Protein AF-A0A7T6ZAI4-F1 (afdb_monomer)

Mean predicted aligned error: 11.82 Å

Structure (mmCIF, N/CA/C/O backbone):
data_AF-A0A7T6ZAI4-F1
#
_entry.id   AF-A0A7T6ZAI4-F1
#
loop_
_atom_site.group_PDB
_atom_site.id
_atom_site.type_symbol
_atom_site.label_atom_id
_atom_site.label_alt_id
_atom_site.label_comp_id
_atom_site.label_asym_id
_atom_site.label_entity_id
_atom_site.label_seq_id
_atom_site.pdbx_PDB_ins_code
_atom_site.Cartn_x
_atom_site.Cartn_y
_atom_site.Cartn_z
_atom_site.occupancy
_atom_site.B_iso_or_equiv
_atom_site.auth_seq_id
_atom_site.auth_comp_id
_atom_site.auth_asym_id
_atom_site.auth_atom_id
_atom_site.pdbx_PDB_model_num
ATOM 1 N N . MET A 1 1 ? -41.216 -7.984 33.340 1.00 48.38 1 MET A N 1
ATOM 2 C CA . MET A 1 1 ? -40.244 -6.878 33.483 1.00 48.38 1 MET A CA 1
ATOM 3 C C . MET A 1 1 ? -39.245 -7.294 34.545 1.00 48.38 1 MET A C 1
ATOM 5 O O . MET A 1 1 ? -39.692 -7.717 35.603 1.00 48.38 1 MET A O 1
ATOM 9 N N . LYS A 1 2 ? -37.937 -7.280 34.261 1.00 54.59 2 LYS A N 1
ATOM 10 C CA . LYS A 1 2 ? -36.932 -7.525 35.306 1.00 54.59 2 LYS A CA 1
ATOM 11 C C . LYS A 1 2 ? -36.935 -6.310 36.237 1.00 54.59 2 LYS A C 1
ATOM 13 O O . LYS A 1 2 ? -36.719 -5.197 35.772 1.00 54.59 2 LYS A O 1
ATOM 18 N N . GLU A 1 3 ? -37.245 -6.516 37.512 1.00 64.81 3 GLU A N 1
ATOM 19 C CA . GLU A 1 3 ? -37.076 -5.481 38.530 1.00 64.81 3 GLU A CA 1
ATOM 20 C C . GLU A 1 3 ? -35.621 -5.481 38.994 1.00 64.81 3 GLU A C 1
ATOM 22 O O . GLU A 1 3 ? -35.125 -6.490 39.496 1.00 64.81 3 GLU A O 1
ATOM 27 N N . TYR A 1 4 ? -34.939 -4.352 38.834 1.00 76.25 4 TYR A N 1
ATOM 28 C CA . TYR A 1 4 ? -33.606 -4.149 39.390 1.00 76.25 4 TYR A CA 1
ATOM 29 C C . TYR A 1 4 ? -33.742 -3.664 40.835 1.00 76.25 4 TYR A C 1
ATOM 31 O O . TYR A 1 4 ? -34.533 -2.764 41.125 1.00 76.25 4 TYR A O 1
ATOM 39 N N . ALA A 1 5 ? -33.001 -4.289 41.752 1.00 76.31 5 ALA A N 1
ATOM 40 C CA . ALA A 1 5 ? -33.097 -3.992 43.180 1.00 76.31 5 ALA A CA 1
ATOM 41 C C . ALA A 1 5 ? -32.518 -2.612 43.540 1.00 76.31 5 ALA A C 1
ATOM 43 O O . ALA A 1 5 ? -33.029 -1.964 44.450 1.00 76.31 5 ALA A O 1
ATOM 44 N N . SER A 1 6 ? -31.485 -2.166 42.819 1.00 88.31 6 SER A N 1
ATOM 45 C CA . SER A 1 6 ? -30.803 -0.882 43.014 1.00 88.31 6 SER A CA 1
ATOM 46 C C . SER A 1 6 ? -30.053 -0.449 41.753 1.00 88.31 6 SER A C 1
ATOM 48 O O . SER A 1 6 ? -29.826 -1.262 40.848 1.00 88.31 6 SER A O 1
ATOM 50 N N . ILE A 1 7 ? -29.624 0.818 41.719 1.00 89.00 7 ILE A N 1
ATOM 51 C CA . ILE A 1 7 ? -28.761 1.354 40.649 1.00 89.00 7 ILE A CA 1
ATOM 52 C C . ILE A 1 7 ? -27.464 0.542 40.538 1.00 89.00 7 ILE A C 1
ATOM 54 O O . ILE A 1 7 ? -27.061 0.181 39.438 1.00 89.00 7 ILE A O 1
ATOM 58 N N . GLU A 1 8 ? -26.850 0.157 41.658 1.00 91.25 8 GLU A N 1
ATOM 59 C CA . GLU A 1 8 ? -25.623 -0.651 41.619 1.00 91.25 8 GLU A CA 1
ATOM 60 C C . GLU A 1 8 ? -25.863 -2.051 41.035 1.00 91.25 8 GLU A C 1
ATOM 62 O O . GLU A 1 8 ? -25.053 -2.533 40.251 1.00 91.25 8 GLU A O 1
ATOM 67 N N . THR A 1 9 ? -27.023 -2.666 41.300 1.00 91.00 9 THR A N 1
ATOM 68 C CA . THR A 1 9 ? -27.375 -3.957 40.676 1.00 91.00 9 THR A CA 1
ATOM 69 C C . THR A 1 9 ? -27.506 -3.817 39.157 1.00 91.00 9 THR A C 1
ATOM 71 O O . THR A 1 9 ? -27.082 -4.694 38.406 1.00 91.00 9 THR A O 1
ATOM 74 N N . TYR A 1 10 ? -28.082 -2.707 38.689 1.00 92.94 10 TYR A N 1
ATOM 75 C CA . TYR A 1 10 ? -28.169 -2.396 37.263 1.00 92.94 10 TYR A CA 1
ATOM 76 C C . TYR A 1 10 ? -26.774 -2.218 36.640 1.00 92.94 10 TYR A C 1
ATOM 78 O O . TYR A 1 10 ? -26.490 -2.790 35.585 1.00 92.94 10 TYR A O 1
ATOM 86 N N . LEU A 1 11 ? -25.892 -1.465 37.304 1.00 93.56 11 LEU A N 1
ATOM 87 C CA . LEU A 1 11 ? -24.533 -1.197 36.829 1.00 93.56 11 LEU A CA 1
ATOM 88 C C . LEU A 1 11 ? -23.659 -2.454 36.811 1.00 93.56 11 LEU A C 1
ATOM 90 O O . LEU A 1 11 ? -22.872 -2.621 35.882 1.00 93.56 11 LEU A O 1
ATOM 94 N N . ASP A 1 12 ? -23.815 -3.363 37.772 1.00 93.19 12 ASP A N 1
ATOM 95 C CA . ASP A 1 12 ? -23.096 -4.640 37.783 1.00 93.19 12 ASP A CA 1
ATOM 96 C C . ASP A 1 12 ? -23.506 -5.538 36.609 1.00 93.19 12 ASP A C 1
ATOM 98 O O . ASP A 1 12 ? -22.647 -6.131 35.949 1.00 93.19 12 ASP A O 1
ATOM 102 N N . ILE A 1 13 ? -24.805 -5.588 36.287 1.00 92.31 13 ILE A N 1
ATOM 103 C CA . ILE A 1 13 ? -25.305 -6.309 35.107 1.00 92.31 13 ILE A CA 1
ATOM 104 C C . ILE A 1 13 ? -24.743 -5.671 33.832 1.00 92.31 13 ILE A C 1
ATOM 106 O O . ILE A 1 13 ? -24.188 -6.368 32.983 1.00 92.31 13 ILE A O 1
ATOM 110 N N . LEU A 1 14 ? -24.812 -4.344 33.712 1.00 93.06 14 LEU A N 1
ATOM 111 C CA . LEU A 1 14 ? -24.239 -3.619 32.578 1.00 93.06 14 LEU A CA 1
ATOM 112 C C . LEU A 1 14 ? -22.736 -3.907 32.430 1.00 93.06 14 LEU A C 1
ATOM 114 O O . LEU A 1 14 ? -22.272 -4.254 31.347 1.00 93.06 14 LEU A O 1
ATOM 118 N N . LYS A 1 15 ? -21.972 -3.843 33.525 1.00 93.44 15 LYS A N 1
ATOM 119 C CA . LYS A 1 15 ? -20.529 -4.116 33.551 1.00 93.44 15 LYS A CA 1
ATOM 120 C C . LYS A 1 15 ? -20.202 -5.537 33.101 1.00 93.44 15 LYS A C 1
ATOM 122 O O . LYS A 1 15 ? -19.215 -5.734 32.391 1.00 93.44 15 LYS A O 1
ATOM 127 N N . TYR A 1 16 ? -21.020 -6.513 33.493 1.00 93.31 16 TYR A N 1
ATOM 128 C CA . TYR A 1 16 ? -20.898 -7.897 33.038 1.00 93.31 16 TYR A CA 1
ATOM 129 C C . TYR A 1 16 ? -21.084 -8.010 31.516 1.00 93.31 16 TYR A C 1
ATOM 131 O O . TYR A 1 16 ? -20.285 -8.655 30.831 1.00 93.31 16 TYR A O 1
ATOM 139 N N . HIS A 1 17 ? -22.083 -7.324 30.958 1.00 92.50 17 HIS A N 1
ATOM 140 C CA . HIS A 1 17 ? -22.317 -7.320 29.513 1.00 92.50 17 HIS A CA 1
ATOM 141 C C . HIS A 1 17 ? -21.265 -6.520 28.727 1.00 92.50 17 HIS A C 1
ATOM 143 O O . HIS A 1 17 ? -20.931 -6.898 27.608 1.00 92.50 17 HIS A O 1
ATOM 149 N N . LEU A 1 18 ? -20.644 -5.504 29.333 1.00 93.19 18 LEU A N 1
ATOM 150 C CA . LEU A 1 18 ? -19.537 -4.734 28.752 1.00 93.19 18 LEU A CA 1
ATOM 151 C C . LEU A 1 18 ? -18.167 -5.431 28.842 1.00 93.19 18 LEU A C 1
ATOM 153 O O . LEU A 1 18 ? -17.152 -4.820 28.502 1.00 93.19 18 LEU A O 1
ATOM 157 N N . HIS A 1 19 ? -18.091 -6.703 29.260 1.00 91.06 19 HIS A N 1
ATOM 158 C CA . HIS A 1 19 ? -16.825 -7.443 29.341 1.00 91.06 19 HIS A CA 1
ATOM 159 C C . HIS A 1 19 ? -15.928 -7.397 28.081 1.00 91.06 19 HIS A C 1
ATOM 161 O O . HIS A 1 19 ? -14.713 -7.446 28.281 1.00 91.06 19 HIS A O 1
ATOM 167 N N . PRO A 1 20 ? -16.438 -7.266 26.832 1.00 90.31 20 PRO A N 1
ATOM 168 C CA . PRO A 1 20 ? -15.584 -7.189 25.647 1.00 90.31 20 PRO A CA 1
ATOM 169 C C . PRO A 1 20 ? -14.799 -5.874 25.506 1.00 90.31 20 PRO A C 1
ATOM 171 O O . PRO A 1 20 ? -13.873 -5.818 24.693 1.00 90.31 20 PRO A O 1
ATOM 174 N N . LEU A 1 21 ? -15.164 -4.821 26.247 1.00 88.62 21 LEU A N 1
ATOM 175 C CA . LEU A 1 21 ? -14.465 -3.534 26.220 1.00 88.62 21 LEU A CA 1
ATOM 176 C C . LEU A 1 21 ? -13.174 -3.558 27.057 1.00 88.62 21 LEU A C 1
ATOM 178 O O . LEU A 1 21 ? -13.115 -4.254 28.080 1.00 88.62 21 LEU A O 1
ATOM 182 N N . PRO A 1 22 ? -12.163 -2.745 26.690 1.00 88.50 22 PRO A N 1
ATOM 183 C CA . PRO A 1 22 ? -11.016 -2.466 27.550 1.00 88.50 22 PRO A CA 1
ATOM 184 C C . PRO A 1 22 ? -11.445 -1.954 28.932 1.00 88.50 22 PRO A C 1
ATOM 186 O O . PRO A 1 22 ? -12.433 -1.234 29.054 1.00 88.50 22 PRO A O 1
ATOM 189 N N . GLU A 1 23 ? -10.684 -2.282 29.979 1.00 88.00 23 GLU A N 1
ATOM 190 C CA . GLU A 1 23 ? -11.037 -1.925 31.364 1.00 88.00 23 GLU A CA 1
ATOM 191 C C . GLU A 1 23 ? -11.189 -0.415 31.599 1.00 88.00 23 GLU A C 1
ATOM 193 O O . GLU A 1 23 ? -12.038 -0.008 32.390 1.00 88.00 23 GLU A O 1
ATOM 198 N N . GLU A 1 24 ? -10.407 0.424 30.915 1.00 87.50 24 GLU A N 1
ATOM 199 C CA . GLU A 1 24 ? -10.520 1.882 31.052 1.00 87.50 24 GLU A CA 1
ATOM 200 C C . GLU A 1 24 ? -11.802 2.426 30.414 1.00 87.50 24 GLU A C 1
ATOM 202 O O . GLU A 1 24 ? -12.554 3.136 31.079 1.00 87.50 24 GLU A O 1
ATOM 207 N N . GLU A 1 25 ? -12.110 2.016 29.178 1.00 86.75 25 GLU A N 1
ATOM 208 C CA . GLU A 1 25 ? -13.362 2.387 28.499 1.00 86.75 25 GLU A CA 1
ATOM 209 C C . GLU A 1 25 ? -14.581 1.875 29.272 1.00 86.75 25 GLU A C 1
ATOM 211 O O . GLU A 1 25 ? -15.554 2.598 29.470 1.00 86.75 25 GLU A O 1
ATOM 216 N N . LYS A 1 26 ? -14.510 0.643 29.784 1.00 91.38 26 LYS A N 1
ATOM 217 C CA . LYS A 1 26 ? -15.555 0.050 30.621 1.00 91.38 26 LYS A CA 1
ATOM 218 C C . LYS A 1 26 ? -15.799 0.875 31.883 1.00 91.38 26 LYS A C 1
ATOM 220 O O . LYS A 1 26 ? -16.948 1.149 32.212 1.00 91.38 26 LYS A O 1
ATOM 225 N N . LYS A 1 27 ? -14.741 1.291 32.588 1.00 92.19 27 LYS A N 1
ATOM 226 C CA . LYS A 1 27 ? -14.865 2.156 33.773 1.00 92.19 27 LYS A CA 1
ATOM 227 C C . LYS A 1 27 ? -15.478 3.508 33.425 1.00 92.19 27 LYS A C 1
ATOM 229 O O . LYS A 1 27 ? -16.348 3.960 34.161 1.00 92.19 27 LYS A O 1
ATOM 234 N N . GLN A 1 28 ? -15.050 4.122 32.324 1.00 92.62 28 GLN A N 1
ATOM 235 C CA . GLN A 1 28 ? -15.597 5.398 31.873 1.00 92.62 28 GLN A CA 1
ATOM 236 C C . GLN A 1 28 ? -17.104 5.291 31.599 1.00 92.62 28 GLN A C 1
ATOM 238 O O . GLN A 1 28 ? -17.873 6.050 32.178 1.00 92.62 28 GLN A O 1
ATOM 243 N N . GLN A 1 29 ? -17.525 4.299 30.809 1.00 93.25 29 GLN A N 1
ATOM 244 C CA . GLN A 1 29 ? -18.935 4.070 30.468 1.00 93.25 29 GLN A CA 1
ATOM 245 C C . GLN A 1 29 ? -19.798 3.804 31.710 1.00 93.25 29 GLN A C 1
ATOM 247 O O . GLN A 1 29 ? -20.883 4.362 31.856 1.00 93.25 29 GLN A O 1
ATOM 252 N N . ILE A 1 30 ? -19.306 2.982 32.645 1.00 95.31 30 ILE A N 1
ATOM 253 C CA . ILE A 1 30 ? -20.019 2.708 33.901 1.00 95.31 30 ILE A CA 1
ATOM 254 C C . ILE A 1 30 ? -20.158 3.969 34.757 1.00 95.31 30 ILE A C 1
ATOM 256 O O . ILE A 1 30 ? -21.215 4.172 35.348 1.00 95.31 30 ILE A O 1
ATOM 260 N N . ASN A 1 31 ? -19.127 4.812 34.824 1.00 94.06 31 ASN A N 1
ATOM 261 C CA . ASN A 1 31 ? -19.186 6.054 35.591 1.00 94.06 31 ASN A CA 1
ATOM 262 C C . ASN A 1 31 ? -20.146 7.069 34.958 1.00 94.06 31 ASN A C 1
ATOM 264 O O . ASN A 1 31 ? -20.997 7.591 35.667 1.00 94.06 31 ASN A O 1
ATOM 268 N N . GLU A 1 32 ? -20.093 7.275 33.639 1.00 92.75 32 GLU A N 1
ATOM 269 C CA . GLU A 1 32 ? -21.024 8.173 32.937 1.00 92.75 32 GLU A CA 1
ATOM 270 C C . GLU A 1 32 ? -22.487 7.751 33.143 1.00 92.75 32 GLU A C 1
ATOM 272 O O . GLU A 1 32 ? -23.354 8.578 33.424 1.00 92.75 32 GLU A O 1
ATOM 277 N N . ILE A 1 33 ? -22.773 6.448 33.063 1.00 93.94 33 ILE A N 1
ATOM 278 C CA . ILE A 1 33 ? -24.133 5.928 33.254 1.00 93.94 33 ILE A CA 1
ATOM 279 C C . ILE A 1 33 ? -24.555 5.995 34.721 1.00 93.94 33 ILE A C 1
ATOM 281 O O . ILE A 1 33 ? -25.718 6.286 35.003 1.00 93.94 33 ILE A O 1
ATOM 285 N N . ARG A 1 34 ? -23.630 5.762 35.660 1.00 94.06 34 ARG A N 1
ATOM 286 C CA . ARG A 1 34 ? -23.882 5.956 37.092 1.00 94.06 34 ARG A CA 1
ATOM 287 C C . ARG A 1 34 ? -24.301 7.397 37.366 1.00 94.06 34 ARG A C 1
ATOM 289 O O . ARG A 1 34 ? -25.348 7.607 37.975 1.00 94.06 34 ARG A O 1
ATOM 296 N N . ASP A 1 35 ? -23.510 8.357 36.900 1.00 93.06 35 ASP A N 1
ATOM 297 C CA . ASP A 1 35 ? -23.751 9.782 37.123 1.00 93.06 35 ASP A CA 1
ATOM 298 C C . ASP A 1 35 ? -25.103 10.197 36.531 1.00 93.06 35 ASP A C 1
ATOM 300 O O . ASP A 1 35 ? -25.910 10.834 37.207 1.00 93.06 35 ASP A O 1
ATOM 304 N N . HIS A 1 36 ? -25.417 9.726 35.321 1.00 92.62 36 HIS A N 1
ATOM 305 C CA . HIS A 1 36 ? -26.697 9.993 34.670 1.00 92.62 36 HIS A CA 1
ATOM 306 C C . HIS A 1 36 ? -27.894 9.390 35.432 1.00 92.62 36 HIS A C 1
ATOM 308 O O . HIS A 1 36 ? -28.931 10.038 35.572 1.00 92.62 36 HIS A O 1
ATOM 314 N N . LEU A 1 37 ? -27.776 8.169 35.966 1.00 90.75 37 LEU A N 1
ATOM 315 C CA . LEU A 1 37 ? -28.848 7.537 36.745 1.00 90.75 37 LEU A CA 1
ATOM 316 C C . LEU A 1 37 ? -29.126 8.272 38.064 1.00 90.75 37 LEU A C 1
ATOM 318 O O . LEU A 1 37 ? -30.294 8.430 38.433 1.00 90.75 37 LEU A O 1
ATOM 322 N N . TYR A 1 38 ? -28.083 8.737 38.758 1.00 91.00 38 TYR A N 1
ATOM 323 C CA . TYR A 1 38 ? -28.244 9.553 39.965 1.00 91.00 38 TYR A CA 1
ATOM 324 C C . TYR A 1 38 ? -28.811 10.937 39.640 1.00 91.00 38 TYR A C 1
ATOM 326 O O . TYR A 1 38 ? -29.727 11.385 40.323 1.00 91.00 38 TYR A O 1
ATOM 334 N N . GLU A 1 39 ? -28.374 11.567 38.549 1.00 88.88 39 GLU A N 1
ATOM 335 C CA . GLU A 1 39 ? -28.924 12.851 38.110 1.00 88.88 39 GLU A CA 1
ATOM 336 C C . GLU A 1 39 ? -30.427 12.761 37.802 1.00 88.88 39 GLU A C 1
ATOM 338 O O . GLU A 1 39 ? -31.197 13.639 38.195 1.00 88.88 39 GLU A O 1
ATOM 343 N N . ILE A 1 40 ? -30.872 11.690 37.133 1.00 86.38 40 ILE A N 1
ATOM 344 C CA . ILE A 1 40 ? -32.300 11.461 36.879 1.00 86.38 40 ILE A CA 1
ATOM 345 C C . ILE A 1 40 ? -33.040 11.283 38.204 1.00 86.38 40 ILE A C 1
ATOM 347 O O . ILE A 1 40 ? -34.048 11.950 38.422 1.00 86.38 40 ILE A O 1
ATOM 351 N N . LYS A 1 41 ? -32.537 10.420 39.097 1.00 86.50 41 LYS A N 1
ATOM 352 C CA . LYS A 1 41 ? -33.137 10.169 40.417 1.00 86.50 41 LYS A CA 1
ATOM 353 C C . LYS A 1 41 ? -33.338 11.468 41.206 1.00 86.50 41 LYS A C 1
ATOM 355 O O . LYS A 1 41 ? -34.436 11.686 41.715 1.00 86.50 41 LYS A O 1
ATOM 360 N N . ASP A 1 42 ? -32.317 12.320 41.252 1.00 86.06 42 ASP A N 1
ATOM 361 C CA . ASP A 1 42 ? -32.335 13.579 42.000 1.00 86.06 42 ASP A CA 1
ATOM 362 C C . ASP A 1 42 ? -33.275 14.616 41.365 1.00 86.06 42 ASP A C 1
ATOM 364 O O . ASP A 1 42 ? -33.947 15.366 42.072 1.00 86.06 42 ASP A O 1
ATOM 368 N N . LYS A 1 43 ? -33.380 14.647 40.029 1.00 81.62 43 LYS A N 1
ATOM 369 C CA . LYS A 1 43 ? -34.264 15.580 39.308 1.00 81.62 43 LYS A CA 1
ATOM 370 C C . LYS A 1 43 ? -35.742 15.211 39.374 1.00 81.62 43 LYS A C 1
ATOM 372 O O . LYS A 1 43 ? -36.581 16.110 39.366 1.00 81.62 43 LYS A O 1
ATOM 377 N N . SER A 1 44 ? -36.078 13.923 39.376 1.00 75.25 44 SER A N 1
ATOM 378 C CA . SER A 1 44 ? -37.475 13.469 39.384 1.00 75.25 44 SER A CA 1
ATOM 379 C C . SER A 1 44 ? -38.023 13.138 40.771 1.00 75.25 44 SER A C 1
ATOM 381 O O . SER A 1 44 ? -39.165 12.683 40.853 1.00 75.25 44 SER A O 1
ATOM 383 N N . ASP A 1 45 ? -37.230 13.340 41.833 1.00 75.31 45 ASP A N 1
ATOM 384 C CA . ASP A 1 45 ? -37.545 12.970 43.226 1.00 75.31 45 ASP A CA 1
ATOM 385 C C . ASP A 1 45 ? -38.161 11.556 43.312 1.00 75.31 45 ASP A C 1
ATOM 387 O O . ASP A 1 45 ? -39.117 11.257 44.034 1.00 75.31 45 ASP A O 1
ATOM 391 N N . SER A 1 46 ? -37.672 10.677 42.433 1.00 71.81 46 SER A N 1
ATOM 392 C CA . SER A 1 46 ? -38.273 9.383 42.152 1.00 71.81 46 SER A CA 1
ATOM 393 C C . SER A 1 46 ? -37.474 8.286 42.827 1.00 71.81 46 SER A C 1
ATOM 395 O O . SER A 1 46 ? -36.247 8.317 42.876 1.00 71.81 46 SER A O 1
ATOM 397 N N . SER A 1 47 ? -38.166 7.254 43.310 1.00 81.94 47 SER A N 1
ATOM 398 C CA . SER A 1 47 ? -37.482 6.080 43.844 1.00 81.94 47 SER A CA 1
ATOM 399 C C . SER A 1 47 ? -36.586 5.440 42.779 1.00 81.94 47 SER A C 1
ATOM 401 O O . SER A 1 47 ? -36.930 5.429 41.596 1.00 81.94 47 SER A O 1
ATOM 403 N N . GLU A 1 48 ? -35.467 4.841 43.201 1.00 82.81 48 GLU A N 1
ATOM 404 C CA . GLU A 1 48 ? -34.523 4.169 42.290 1.00 82.81 48 GLU A CA 1
ATOM 405 C C . GLU A 1 48 ? -35.220 3.176 41.362 1.00 82.81 48 GLU A C 1
ATOM 407 O O . GLU A 1 48 ? -34.939 3.124 40.170 1.00 82.81 48 GLU A O 1
ATOM 412 N N . LYS A 1 49 ? -36.204 2.438 41.885 1.00 81.25 49 LYS A N 1
ATOM 413 C CA . LYS A 1 49 ? -37.007 1.508 41.089 1.00 81.25 49 LYS A CA 1
ATOM 414 C C . LYS A 1 49 ? -37.748 2.193 39.939 1.00 81.25 49 LYS A C 1
ATOM 416 O O . LYS A 1 49 ? -37.791 1.633 38.850 1.00 81.25 49 LYS A O 1
ATOM 421 N N . LYS A 1 50 ? -38.320 3.384 40.155 1.00 81.62 50 LYS A N 1
ATOM 422 C CA . LYS A 1 50 ? -39.006 4.138 39.093 1.00 81.62 50 LYS A CA 1
ATOM 423 C C . LYS A 1 50 ? -38.016 4.650 38.050 1.00 81.62 50 LYS A C 1
ATOM 425 O O . LYS A 1 50 ? -38.298 4.526 36.863 1.00 81.62 50 LYS A O 1
ATOM 430 N N . THR A 1 51 ? -36.858 5.148 38.486 1.00 83.44 51 THR A N 1
ATOM 431 C CA . THR A 1 51 ? -35.778 5.591 37.590 1.00 83.44 51 THR A CA 1
ATOM 432 C C . THR A 1 51 ? -35.277 4.444 36.711 1.00 83.44 51 THR A C 1
ATOM 434 O O . THR A 1 51 ? -35.134 4.598 35.506 1.00 83.44 51 THR A O 1
ATOM 437 N N . LEU A 1 52 ? -35.071 3.259 37.286 1.00 86.06 52 LEU A N 1
ATOM 438 C CA . LEU A 1 52 ? -34.582 2.092 36.546 1.00 86.06 52 LEU A CA 1
ATOM 439 C C . LEU A 1 52 ? -35.642 1.472 35.625 1.00 86.06 52 LEU A C 1
ATOM 441 O O . LEU A 1 52 ? -35.288 0.852 34.629 1.00 86.06 52 LEU A O 1
ATOM 445 N N . GLN A 1 53 ? -36.932 1.623 35.938 1.00 83.44 53 GLN A N 1
ATOM 446 C CA . GLN A 1 53 ? -38.024 1.167 35.070 1.00 83.44 53 GLN A CA 1
ATOM 447 C C . GLN A 1 53 ? -38.215 2.051 33.832 1.00 83.44 53 GLN A C 1
ATOM 449 O O . GLN A 1 53 ? -38.641 1.544 32.795 1.00 83.44 53 GLN A O 1
ATOM 454 N N . SER A 1 54 ? -37.942 3.355 33.938 1.00 82.19 54 SER A N 1
ATOM 455 C CA . SER A 1 54 ? -38.010 4.286 32.805 1.00 82.19 54 SER A CA 1
ATOM 456 C C . SER A 1 54 ? -36.736 4.288 31.961 1.00 82.19 54 SER A C 1
ATOM 458 O O . SER A 1 54 ? -36.767 4.718 30.807 1.00 82.19 54 SER A O 1
ATOM 460 N N . PHE A 1 55 ? -35.627 3.804 32.517 1.00 88.50 55 PHE A N 1
ATOM 461 C CA . PHE A 1 55 ? -34.362 3.693 31.812 1.00 88.50 55 PHE A CA 1
ATOM 462 C C . PHE A 1 55 ? -34.316 2.465 30.896 1.00 88.50 55 PHE A C 1
ATOM 464 O O . PHE A 1 55 ? -35.080 1.507 31.036 1.00 88.50 55 PHE A O 1
ATOM 471 N N . VAL A 1 56 ? -33.409 2.490 29.920 1.00 90.81 56 VAL A N 1
ATOM 472 C CA . VAL A 1 56 ? -33.210 1.346 29.026 1.00 90.81 56 VAL A CA 1
ATOM 473 C C . VAL A 1 56 ? -32.662 0.152 29.825 1.00 90.81 56 VAL A C 1
ATOM 475 O O . VAL A 1 56 ? -31.963 0.333 30.814 1.00 90.81 56 VAL A O 1
ATOM 478 N N . SER A 1 57 ? -32.965 -1.083 29.418 1.00 92.12 57 SER A N 1
ATOM 479 C CA . SER A 1 57 ? -32.402 -2.276 30.071 1.00 92.12 57 SER A CA 1
ATOM 480 C C . SER A 1 57 ? -30.871 -2.324 29.924 1.00 92.12 57 SER A C 1
ATOM 482 O O . SER A 1 57 ? -30.384 -2.000 28.834 1.00 92.12 57 SER A O 1
ATOM 484 N N . PRO A 1 58 ? -30.124 -2.818 30.929 1.00 90.56 58 PRO A N 1
ATOM 485 C CA . PRO A 1 58 ? -28.665 -2.868 30.888 1.00 90.56 58 PRO A CA 1
ATOM 486 C C . PRO A 1 58 ? -28.145 -3.746 29.743 1.00 90.56 58 PRO A C 1
ATOM 488 O O . PRO A 1 58 ? -27.103 -3.438 29.178 1.00 90.56 58 PRO A O 1
ATOM 491 N N . GLU A 1 59 ? -28.882 -4.788 29.339 1.00 91.88 59 GLU A N 1
ATOM 492 C CA . GLU A 1 59 ? -28.522 -5.625 28.189 1.00 91.88 59 GLU A CA 1
ATOM 493 C C . GLU A 1 59 ? -28.572 -4.833 26.874 1.00 91.88 59 GLU A C 1
ATOM 495 O O . GLU A 1 59 ? -27.615 -4.832 26.106 1.00 91.88 59 GLU A O 1
ATOM 500 N N . LYS A 1 60 ? -29.661 -4.090 26.645 1.00 92.12 60 LYS A N 1
ATOM 501 C CA . LYS A 1 60 ? -29.809 -3.243 25.452 1.00 92.12 60 LYS A CA 1
ATOM 502 C C . LYS A 1 60 ? -28.797 -2.095 25.431 1.00 92.12 60 LYS A C 1
ATOM 504 O O . LYS A 1 60 ? -28.248 -1.797 24.379 1.00 92.12 60 LYS A O 1
ATOM 509 N N . LEU A 1 61 ? -28.526 -1.477 26.583 1.00 92.50 61 LEU A N 1
ATOM 510 C CA . LEU A 1 61 ? -27.509 -0.429 26.678 1.00 92.50 61 LEU A CA 1
ATOM 511 C C . LEU A 1 61 ? -26.115 -0.968 26.360 1.00 92.50 61 LEU A C 1
ATOM 513 O O . LEU A 1 61 ? -25.361 -0.329 25.633 1.00 92.50 61 LEU A O 1
ATOM 517 N N . ALA A 1 62 ? -25.786 -2.157 26.873 1.00 93.25 62 ALA A N 1
ATOM 518 C CA . ALA A 1 62 ? -24.532 -2.818 26.553 1.00 93.25 62 ALA A CA 1
ATOM 519 C C . ALA A 1 62 ? -24.415 -3.099 25.051 1.00 93.25 62 ALA A C 1
ATOM 521 O O . ALA A 1 62 ? -23.372 -2.815 24.469 1.00 93.25 62 ALA A O 1
ATOM 522 N N . ASP A 1 63 ? -25.480 -3.599 24.420 1.00 93.00 63 ASP A N 1
ATOM 523 C CA . ASP A 1 63 ? -25.508 -3.831 22.975 1.00 93.00 63 ASP A CA 1
ATOM 524 C C . ASP A 1 63 ? -25.290 -2.535 22.184 1.00 93.00 63 ASP A C 1
ATOM 526 O O . ASP A 1 63 ? -24.508 -2.528 21.232 1.00 93.00 63 ASP A O 1
ATOM 530 N N . ASP A 1 64 ? -25.930 -1.430 22.571 1.00 91.62 64 ASP A N 1
ATOM 531 C CA . ASP A 1 64 ? -25.770 -0.134 21.904 1.00 91.62 64 ASP A CA 1
ATOM 532 C C . ASP A 1 64 ? -24.321 0.382 22.019 1.00 91.62 64 ASP A C 1
ATOM 534 O O . ASP A 1 64 ? -23.704 0.717 21.001 1.00 91.62 64 ASP A O 1
ATOM 538 N N . ILE A 1 65 ? -23.734 0.338 23.222 1.00 91.75 65 ILE A N 1
ATOM 539 C CA . ILE A 1 65 ? -22.340 0.748 23.482 1.00 91.75 65 ILE A CA 1
ATOM 540 C C . ILE A 1 65 ? -21.353 -0.133 22.709 1.00 91.75 65 ILE A C 1
ATOM 542 O O . ILE A 1 65 ? -20.428 0.364 22.060 1.00 91.75 65 ILE A O 1
ATOM 546 N N . LEU A 1 66 ? -21.533 -1.455 22.751 1.00 91.50 66 LEU A N 1
ATOM 547 C CA . LEU A 1 66 ? -20.665 -2.394 22.044 1.00 91.50 66 LEU A CA 1
ATOM 548 C C . LEU A 1 66 ? -20.761 -2.196 20.532 1.00 91.50 66 LEU A C 1
ATOM 550 O O . LEU A 1 66 ? -19.738 -2.177 19.845 1.00 91.50 66 LEU A O 1
ATOM 554 N N . ASN A 1 67 ? -21.968 -2.000 20.002 1.00 90.38 67 ASN A N 1
ATOM 555 C CA . ASN A 1 67 ? -22.173 -1.729 18.584 1.00 90.38 67 ASN A CA 1
ATOM 556 C C . ASN A 1 67 ? -21.470 -0.443 18.142 1.00 90.38 67 ASN A C 1
ATOM 558 O O . ASN A 1 67 ? -20.870 -0.421 17.064 1.00 90.38 67 ASN A O 1
ATOM 562 N N . GLU A 1 68 ? -21.517 0.615 18.947 1.00 86.12 68 GLU A N 1
ATOM 563 C CA . GLU A 1 68 ? -20.803 1.859 18.664 1.00 86.12 68 GLU A CA 1
ATOM 564 C C . GLU A 1 68 ? -19.281 1.665 18.710 1.00 86.12 68 GLU A C 1
ATOM 566 O O . GLU A 1 68 ? -18.594 2.009 17.742 1.00 86.12 68 GLU A O 1
ATOM 571 N N . HIS A 1 69 ? -18.758 1.009 19.752 1.00 86.00 69 HIS A N 1
ATOM 572 C CA . HIS A 1 69 ? -17.333 0.686 19.872 1.00 86.00 69 HIS A CA 1
ATOM 573 C C . HIS A 1 69 ? -16.836 -0.131 18.669 1.00 86.00 69 HIS A C 1
ATOM 575 O O . HIS A 1 69 ? -15.823 0.200 18.043 1.00 86.00 69 HIS A O 1
ATOM 581 N N . TYR A 1 70 ? -17.562 -1.183 18.283 1.00 83.88 70 TYR A N 1
ATOM 582 C CA . TYR A 1 70 ? -17.183 -2.012 17.142 1.00 83.88 70 TYR A CA 1
ATOM 583 C C . TYR A 1 70 ? -17.287 -1.267 15.811 1.00 83.88 70 TYR A C 1
ATOM 585 O O . TYR A 1 70 ? -16.429 -1.466 14.947 1.00 83.88 70 TYR A O 1
ATOM 593 N N . LYS A 1 71 ? -18.274 -0.381 15.630 1.00 79.06 71 LYS A N 1
ATOM 594 C CA . LYS A 1 71 ? -18.363 0.482 14.440 1.00 79.06 71 LYS A CA 1
ATOM 595 C C . LYS A 1 71 ? -17.185 1.451 14.363 1.00 79.06 71 LYS A C 1
ATOM 597 O O . LYS A 1 71 ? -16.552 1.532 13.310 1.00 79.06 71 LYS A O 1
ATOM 602 N N . ALA A 1 72 ? -16.846 2.125 15.461 1.00 74.19 72 ALA A N 1
ATOM 603 C CA . ALA A 1 72 ? -15.712 3.045 15.526 1.00 74.19 72 ALA A CA 1
ATOM 604 C C . ALA A 1 72 ? -14.383 2.323 15.244 1.00 74.19 72 ALA A C 1
ATOM 606 O O . ALA A 1 72 ? -13.571 2.775 14.429 1.00 74.19 72 ALA A O 1
ATOM 607 N N . LYS A 1 73 ? -14.191 1.141 15.840 1.00 73.50 73 LYS A N 1
ATOM 608 C CA . LYS A 1 73 ? -13.022 0.284 15.611 1.00 73.50 73 LYS A CA 1
ATOM 609 C C . LYS A 1 73 ? -12.944 -0.232 14.174 1.00 73.50 73 LYS A C 1
ATOM 611 O O . LYS A 1 73 ? -11.868 -0.255 13.584 1.00 73.50 73 LYS A O 1
ATOM 616 N N . LYS A 1 74 ? -14.070 -0.630 13.581 1.00 69.56 74 LYS A N 1
ATOM 617 C CA . LYS A 1 74 ? -14.124 -1.050 12.176 1.00 69.56 74 LYS A CA 1
ATOM 618 C C . LYS A 1 74 ? -13.763 0.107 11.243 1.00 69.56 74 LYS A C 1
ATOM 620 O O . LYS A 1 74 ? -12.914 -0.063 10.376 1.00 69.56 74 LYS A O 1
ATOM 625 N N . HIS A 1 75 ? -14.327 1.292 11.470 1.00 61.41 75 HIS A N 1
ATOM 626 C CA . HIS A 1 75 ? -14.036 2.478 10.666 1.00 61.41 75 HIS A CA 1
ATOM 627 C C . HIS A 1 75 ? -12.555 2.890 10.749 1.00 61.41 75 HIS A C 1
ATOM 629 O O . HIS A 1 75 ? -11.945 3.244 9.739 1.00 61.41 75 HIS A O 1
ATOM 635 N N . SER A 1 76 ? -11.935 2.800 11.932 1.00 63.75 76 SER A N 1
ATOM 636 C CA . SER A 1 76 ? -10.511 3.116 12.099 1.00 63.75 76 SER A CA 1
ATOM 637 C C . SER A 1 76 ? -9.590 2.105 11.402 1.00 63.75 76 SER A C 1
ATOM 639 O O . SER A 1 76 ? -8.591 2.513 10.795 1.00 63.75 76 SER A O 1
ATOM 641 N N . LEU A 1 77 ? -9.948 0.814 11.422 1.00 62.88 77 LEU A N 1
ATOM 642 C CA . LEU A 1 77 ? -9.258 -0.253 10.689 1.00 62.88 77 LEU A CA 1
ATOM 643 C C . LEU A 1 77 ? -9.392 -0.079 9.166 1.00 62.88 77 LEU A C 1
ATOM 645 O O . LEU A 1 77 ? -8.378 -0.101 8.466 1.00 62.88 77 LEU A O 1
ATOM 649 N N . ASP A 1 78 ? -10.601 0.187 8.664 1.00 65.62 78 ASP A N 1
ATOM 650 C CA . ASP A 1 78 ? -10.880 0.381 7.232 1.00 65.62 78 ASP A CA 1
ATOM 651 C C . ASP A 1 78 ? -10.159 1.624 6.669 1.00 65.62 78 ASP A C 1
ATOM 653 O O . ASP A 1 78 ? -9.559 1.587 5.584 1.00 65.62 78 ASP A O 1
ATOM 657 N N . ALA A 1 79 ? -10.135 2.725 7.429 1.00 61.56 79 ALA A N 1
ATOM 658 C CA . ALA A 1 79 ? -9.396 3.932 7.063 1.00 61.56 79 ALA A CA 1
ATOM 659 C C . ALA A 1 79 ? -7.879 3.679 7.007 1.00 61.56 79 ALA A C 1
ATOM 661 O O . ALA A 1 79 ? -7.190 4.144 6.092 1.00 61.56 79 ALA A O 1
ATOM 662 N N . HIS A 1 80 ? -7.344 2.909 7.957 1.00 67.62 80 HIS A N 1
ATOM 663 C CA . HIS A 1 80 ? -5.932 2.532 7.960 1.00 67.62 80 HIS A CA 1
ATOM 664 C C . HIS A 1 80 ? -5.571 1.601 6.794 1.00 67.62 80 HIS A C 1
ATOM 666 O O . HIS A 1 80 ? -4.498 1.747 6.201 1.00 67.62 80 HIS A O 1
ATOM 672 N N . ASP A 1 81 ? -6.459 0.682 6.422 1.00 79.19 81 ASP A N 1
ATOM 673 C CA . ASP A 1 81 ? -6.243 -0.217 5.289 1.00 79.19 81 ASP A CA 1
ATOM 674 C C . ASP A 1 81 ? -6.354 0.510 3.942 1.00 79.19 81 ASP A C 1
ATOM 676 O O . ASP A 1 81 ? -5.628 0.179 3.003 1.00 79.19 81 ASP A O 1
ATOM 680 N N . THR A 1 82 ? -7.160 1.568 3.853 1.00 84.75 82 THR A N 1
ATOM 681 C CA . THR A 1 82 ? -7.207 2.443 2.669 1.00 84.75 82 THR A CA 1
ATOM 682 C C . THR A 1 82 ? -5.896 3.206 2.478 1.00 84.75 82 THR A C 1
ATOM 684 O O . THR A 1 82 ? -5.335 3.204 1.381 1.00 84.75 82 THR A O 1
ATOM 687 N N . LYS A 1 83 ? -5.341 3.789 3.550 1.00 87.69 83 LYS A N 1
ATOM 688 C CA . LYS A 1 83 ? -4.031 4.466 3.501 1.00 87.69 83 LYS A CA 1
ATOM 689 C C . LYS A 1 83 ? -2.903 3.503 3.123 1.00 87.69 83 LYS A C 1
ATOM 691 O O . LYS A 1 83 ? -2.042 3.858 2.321 1.00 87.69 83 LYS A O 1
ATOM 696 N N . PHE A 1 84 ? -2.941 2.273 3.642 1.00 89.12 84 PHE A N 1
ATOM 697 C CA . PHE A 1 84 ? -2.004 1.219 3.251 1.00 89.12 84 PHE A CA 1
ATOM 698 C C . PHE A 1 84 ? -2.083 0.918 1.751 1.00 89.12 84 PHE A C 1
ATOM 700 O O . PHE A 1 84 ? -1.054 0.899 1.078 1.00 89.12 84 PHE A O 1
ATOM 707 N N . LYS A 1 85 ? -3.295 0.705 1.215 1.00 89.69 85 LYS A N 1
ATOM 708 C CA . LYS A 1 85 ? -3.500 0.433 -0.216 1.00 89.69 85 LYS A CA 1
ATOM 709 C C . LYS A 1 85 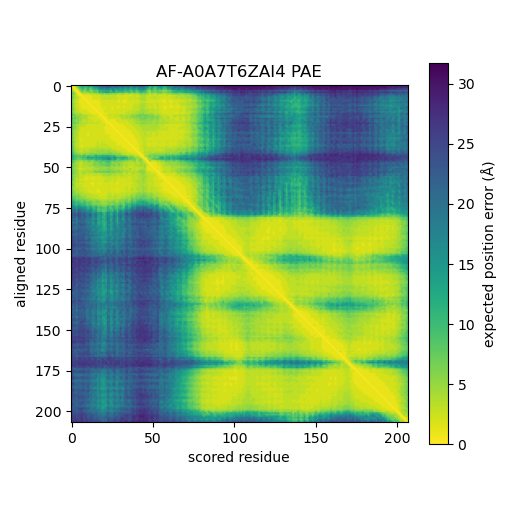? -2.974 1.570 -1.077 1.00 89.69 85 LYS A C 1
ATOM 711 O O . LYS A 1 85 ? -2.283 1.299 -2.050 1.00 89.69 85 LYS A O 1
ATOM 716 N N . LEU A 1 86 ? -3.259 2.817 -0.707 1.00 91.56 86 LEU A N 1
ATOM 717 C CA . LEU A 1 86 ? -2.781 3.983 -1.444 1.00 91.56 86 LEU A CA 1
ATOM 718 C C . LEU A 1 86 ? -1.249 4.043 -1.459 1.00 91.56 86 LEU A C 1
ATOM 720 O O . LEU A 1 86 ? -0.657 4.169 -2.526 1.00 91.56 86 LEU A O 1
ATOM 724 N N . ALA A 1 87 ? -0.603 3.881 -0.300 1.00 92.00 87 ALA A N 1
ATOM 725 C CA . ALA A 1 87 ? 0.856 3.847 -0.215 1.00 92.00 87 ALA A CA 1
ATOM 726 C C . ALA A 1 87 ? 1.446 2.706 -1.059 1.00 92.00 87 ALA A C 1
ATOM 728 O O . ALA A 1 87 ? 2.420 2.903 -1.778 1.00 92.00 87 ALA A O 1
ATOM 729 N N . PHE A 1 88 ? 0.825 1.526 -1.017 1.00 92.19 88 PHE A N 1
ATOM 730 C CA . PHE A 1 88 ? 1.270 0.357 -1.766 1.00 92.19 88 PHE A CA 1
ATOM 731 C C . PHE A 1 88 ? 1.097 0.513 -3.283 1.00 92.19 88 PHE A C 1
ATOM 733 O O . PHE A 1 88 ? 2.014 0.215 -4.046 1.00 92.19 88 PHE A O 1
ATOM 740 N N . VAL A 1 89 ? -0.044 1.033 -3.739 1.00 92.88 89 VAL A N 1
ATOM 741 C CA . VAL A 1 89 ? -0.282 1.336 -5.157 1.00 92.88 89 VAL A CA 1
ATOM 742 C C . VAL A 1 89 ? 0.699 2.397 -5.646 1.00 92.88 89 VAL A C 1
ATOM 744 O O . VAL A 1 89 ? 1.249 2.241 -6.730 1.00 92.88 89 VAL A O 1
ATOM 747 N N . SER A 1 90 ? 1.003 3.412 -4.835 1.00 94.38 90 SER A N 1
ATOM 748 C CA . SER A 1 90 ? 2.011 4.427 -5.164 1.00 94.38 90 SER A CA 1
ATOM 749 C C . SER A 1 90 ? 3.435 3.883 -5.277 1.00 94.38 90 SER A C 1
ATOM 751 O O . SER A 1 90 ? 4.280 4.554 -5.852 1.00 94.38 90 SER A O 1
ATOM 753 N N . VAL A 1 91 ? 3.708 2.671 -4.788 1.00 93.94 91 VAL A N 1
ATOM 754 C CA . VAL A 1 91 ? 4.977 1.972 -5.036 1.00 93.94 91 VAL A CA 1
ATOM 755 C C . VAL A 1 91 ? 4.950 1.197 -6.358 1.00 93.94 91 VAL A C 1
ATOM 757 O O . VAL A 1 91 ? 5.952 1.147 -7.061 1.00 93.94 91 VAL A O 1
ATOM 760 N N . ILE A 1 92 ? 3.819 0.585 -6.713 1.00 92.88 92 ILE A N 1
ATOM 761 C CA . ILE A 1 92 ? 3.729 -0.322 -7.871 1.00 92.88 92 ILE A CA 1
ATOM 762 C C . ILE A 1 92 ? 3.382 0.419 -9.164 1.00 92.88 92 ILE A C 1
ATOM 764 O O . IL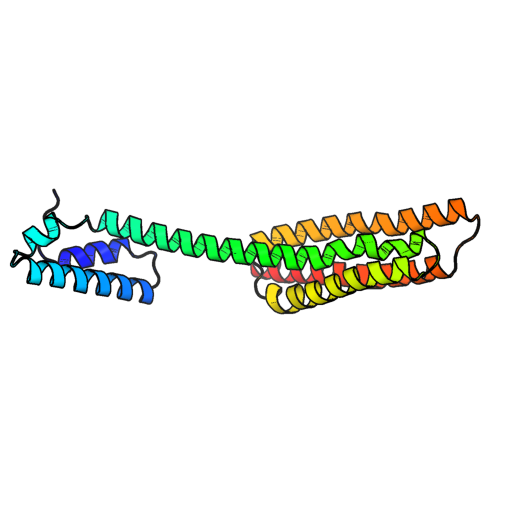E A 1 92 ? 4.018 0.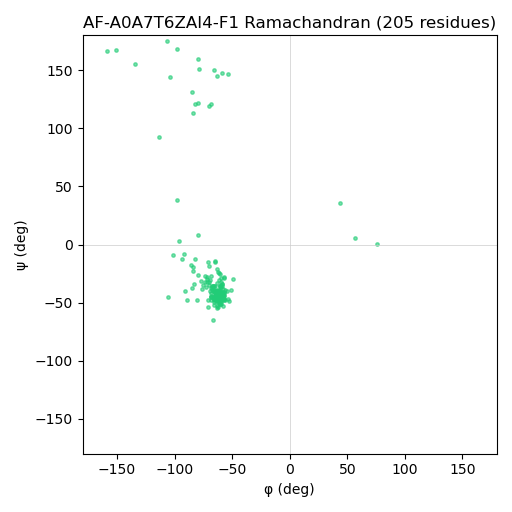193 -10.191 1.00 92.88 92 ILE A O 1
ATOM 768 N N . ALA A 1 93 ? 2.373 1.289 -9.128 1.00 93.25 93 ALA A N 1
ATOM 769 C CA . ALA A 1 93 ? 1.826 1.949 -10.311 1.00 93.25 93 ALA A CA 1
ATOM 770 C C . ALA A 1 93 ? 2.863 2.760 -11.113 1.00 93.25 93 ALA A C 1
ATOM 772 O O . ALA A 1 93 ? 2.824 2.671 -12.343 1.00 93.25 93 ALA A O 1
ATOM 773 N N . PRO A 1 94 ? 3.824 3.476 -10.486 1.00 95.00 94 PRO A N 1
ATOM 774 C CA . PRO A 1 94 ? 4.827 4.235 -11.231 1.00 95.00 94 PRO A CA 1
ATOM 775 C C . PRO A 1 94 ? 5.656 3.406 -12.217 1.00 95.00 94 PRO A C 1
ATOM 777 O O . PRO A 1 94 ? 6.063 3.934 -13.245 1.00 95.00 94 PRO A O 1
ATOM 780 N N . PHE A 1 95 ? 5.871 2.108 -11.979 1.00 94.12 95 PHE A N 1
ATOM 781 C CA . PHE A 1 95 ? 6.694 1.277 -12.869 1.00 94.12 95 PHE A CA 1
ATOM 782 C C . PHE A 1 95 ? 6.150 1.161 -14.299 1.00 94.12 95 PHE A C 1
ATOM 784 O O . PHE A 1 95 ? 6.935 0.937 -15.214 1.00 94.12 95 PHE A O 1
ATOM 791 N N . GLY A 1 96 ? 4.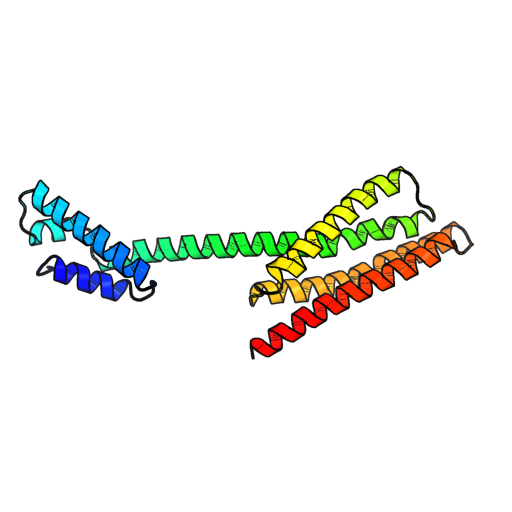843 1.343 -14.514 1.00 92.50 96 GLY A N 1
ATOM 792 C CA . GLY A 1 96 ? 4.271 1.364 -15.862 1.00 92.50 96 GLY A CA 1
ATOM 793 C C . GLY A 1 96 ? 4.744 2.584 -16.664 1.00 92.50 96 GLY A C 1
ATOM 794 O O . GLY A 1 96 ? 5.479 2.426 -17.637 1.00 92.50 96 GLY A O 1
ATOM 795 N N . PRO A 1 97 ? 4.388 3.811 -16.245 1.00 92.19 97 PRO A N 1
ATOM 796 C CA . PRO A 1 97 ? 4.843 5.037 -16.899 1.00 92.19 97 PRO A CA 1
ATOM 797 C C . PRO A 1 97 ? 6.365 5.199 -16.920 1.00 92.19 97 PRO A C 1
ATOM 799 O O . PRO A 1 97 ? 6.908 5.731 -17.886 1.00 92.19 97 PRO A O 1
ATOM 802 N N . LEU A 1 98 ? 7.076 4.701 -15.900 1.00 93.25 98 LEU A N 1
ATOM 803 C CA . LEU A 1 98 ? 8.539 4.733 -15.883 1.00 93.25 98 LEU A CA 1
ATOM 804 C C . LEU A 1 98 ? 9.177 3.869 -16.988 1.00 93.25 98 LEU A C 1
ATOM 806 O O . LEU A 1 98 ? 10.35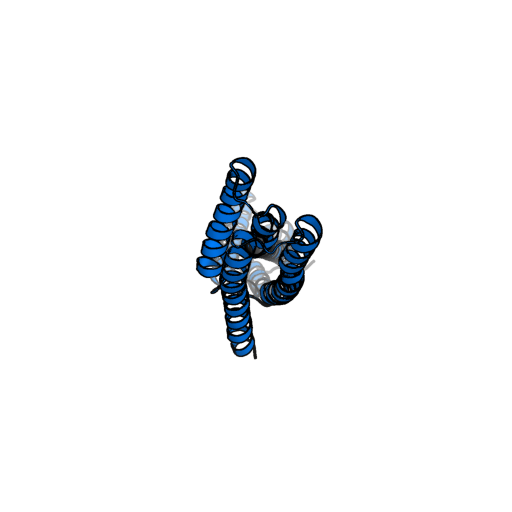2 4.045 -17.275 1.00 93.25 98 LEU A O 1
ATOM 810 N N . ALA A 1 99 ? 8.433 2.977 -17.648 1.00 93.44 99 ALA A N 1
ATOM 811 C CA . ALA A 1 99 ? 8.931 2.233 -18.804 1.00 93.44 99 ALA A CA 1
ATOM 812 C C . ALA A 1 99 ? 8.842 3.025 -20.128 1.00 93.44 99 ALA A C 1
ATOM 814 O O . ALA A 1 99 ? 9.450 2.622 -21.117 1.00 93.44 99 ALA A O 1
ATOM 815 N N . LEU A 1 100 ? 8.118 4.153 -20.179 1.00 92.06 100 LEU A N 1
ATOM 816 C CA . LEU A 1 100 ? 7.884 4.919 -21.415 1.00 92.06 100 LEU A CA 1
ATOM 817 C C . LEU A 1 100 ? 9.144 5.436 -22.136 1.00 92.06 100 LEU A C 1
ATOM 819 O O . LEU A 1 100 ? 9.116 5.460 -23.369 1.00 92.06 100 LEU A O 1
ATOM 823 N N . PRO A 1 101 ? 10.246 5.826 -21.464 1.00 91.31 101 PRO A N 1
ATOM 824 C CA . PRO A 1 101 ? 11.470 6.226 -22.165 1.00 91.31 101 PRO A CA 1
ATOM 825 C C . PRO A 1 101 ? 12.045 5.120 -23.052 1.00 91.31 101 PRO A C 1
ATOM 827 O O . PRO A 1 101 ? 12.638 5.406 -24.085 1.00 91.31 101 PRO A O 1
ATOM 830 N N . ILE A 1 102 ? 11.823 3.853 -22.689 1.00 92.25 102 ILE A N 1
ATOM 831 C CA . ILE A 1 102 ? 12.265 2.697 -23.479 1.00 92.25 102 ILE A CA 1
ATOM 832 C C . ILE A 1 102 ? 11.545 2.677 -24.831 1.00 92.25 102 ILE A C 1
ATOM 834 O O . ILE A 1 102 ? 12.178 2.422 -25.854 1.00 92.25 102 ILE A O 1
ATOM 838 N N . LEU A 1 103 ? 10.243 2.990 -24.824 1.00 91.12 103 LEU A N 1
ATOM 839 C CA . LEU A 1 103 ? 9.400 3.054 -26.019 1.00 91.12 103 LEU A CA 1
ATOM 840 C C . LEU A 1 103 ? 9.791 4.216 -26.941 1.00 91.12 103 LEU A C 1
ATOM 842 O O . LEU A 1 103 ? 9.763 4.073 -28.160 1.00 91.12 103 LEU A O 1
ATOM 846 N N . HIS A 1 104 ? 10.143 5.366 -26.366 1.00 88.25 104 HIS A N 1
ATOM 847 C CA . HIS A 1 104 ? 10.466 6.565 -27.144 1.00 88.25 104 HIS A CA 1
ATOM 848 C C . HIS A 1 104 ? 11.917 6.591 -27.625 1.00 88.25 104 HIS A C 1
ATOM 850 O O . HIS A 1 104 ? 12.210 7.264 -28.606 1.00 88.25 104 HIS A O 1
ATOM 856 N N . GLY A 1 105 ? 12.821 5.865 -26.966 1.00 85.00 105 GLY A N 1
ATOM 857 C CA . GLY A 1 105 ? 14.234 5.820 -27.343 1.00 85.00 105 GLY A CA 1
ATOM 858 C C . GLY A 1 105 ? 15.037 7.060 -26.954 1.00 85.00 105 GLY A C 1
ATOM 859 O O . GLY A 1 105 ? 16.244 7.090 -27.186 1.00 85.00 105 GLY A O 1
ATOM 860 N N . GLU A 1 106 ? 14.395 8.041 -26.324 1.00 85.00 106 GLU A N 1
ATOM 861 C CA . GLU A 1 106 ? 14.982 9.307 -25.903 1.00 85.00 106 GLU A CA 1
ATOM 862 C C . GLU A 1 106 ? 14.277 9.868 -24.660 1.00 85.00 106 GLU A C 1
ATOM 864 O O . GLU A 1 106 ? 13.192 9.429 -24.265 1.00 85.00 106 GLU A O 1
ATOM 869 N N . PHE A 1 107 ? 14.897 10.880 -24.055 1.00 84.56 107 PHE A N 1
ATOM 870 C CA . PHE A 1 107 ? 14.350 11.616 -22.923 1.00 84.56 107 PHE A CA 1
ATOM 871 C C . PHE A 1 107 ? 14.059 13.063 -23.335 1.00 84.56 107 PHE A C 1
ATOM 873 O O . PHE A 1 107 ? 14.936 13.922 -23.280 1.00 84.56 107 PHE A O 1
ATOM 880 N N . ASN A 1 108 ? 12.828 13.334 -23.771 1.00 85.25 108 ASN A N 1
ATOM 881 C CA . ASN A 1 108 ? 12.390 14.679 -24.155 1.00 85.25 108 ASN A CA 1
ATOM 882 C C . ASN A 1 108 ? 11.627 15.390 -23.019 1.00 85.25 108 ASN A C 1
ATOM 884 O O . ASN A 1 108 ? 11.252 14.776 -22.018 1.00 85.25 108 ASN A O 1
ATOM 888 N N . ALA A 1 109 ? 11.394 16.700 -23.166 1.00 82.94 109 ALA A N 1
ATOM 889 C CA . ALA A 1 109 ? 10.778 17.533 -22.125 1.00 82.94 109 ALA A CA 1
ATOM 890 C C . ALA A 1 109 ? 9.372 17.054 -21.709 1.00 82.94 109 ALA A C 1
ATOM 892 O O . ALA A 1 109 ? 9.025 17.100 -20.528 1.00 82.94 109 ALA A O 1
ATOM 893 N N . SER A 1 110 ? 8.584 16.543 -22.660 1.00 82.94 110 SER A N 1
ATOM 894 C CA . SER A 1 110 ? 7.241 16.012 -22.402 1.00 82.94 110 SER A CA 1
ATOM 895 C C . SER A 1 110 ? 7.287 14.744 -21.547 1.00 82.94 110 SER A C 1
ATOM 897 O O . SER A 1 110 ? 6.548 14.626 -20.570 1.00 82.94 110 SER A O 1
ATOM 899 N N . ILE A 1 111 ? 8.193 13.814 -21.868 1.00 85.75 111 ILE A N 1
ATOM 900 C CA . ILE A 1 111 ? 8.411 12.593 -21.083 1.00 85.75 111 ILE A CA 1
ATOM 901 C C . ILE A 1 111 ? 8.949 12.960 -19.700 1.00 85.75 111 ILE A C 1
ATOM 903 O O . ILE A 1 111 ? 8.433 12.465 -18.700 1.00 85.75 111 ILE A O 1
ATOM 907 N N . ALA A 1 112 ? 9.919 13.875 -19.628 1.00 86.31 112 ALA A N 1
ATOM 908 C CA . ALA A 1 112 ? 10.535 14.319 -18.382 1.00 86.31 112 ALA A CA 1
ATOM 909 C C . ALA A 1 112 ? 9.497 14.788 -17.352 1.00 86.31 112 ALA A C 1
ATOM 911 O O . ALA A 1 112 ? 9.508 14.310 -16.219 1.00 86.31 112 ALA A O 1
AT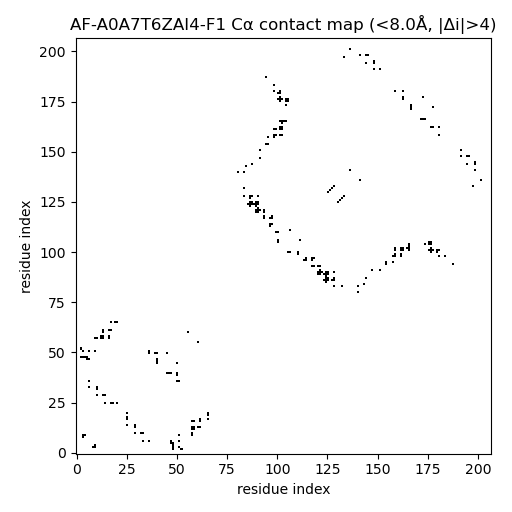OM 912 N N . GLY A 1 113 ? 8.558 15.652 -17.759 1.00 87.12 113 GLY A N 1
ATOM 913 C CA . GLY A 1 113 ? 7.505 16.156 -16.873 1.00 87.12 113 GLY A CA 1
ATOM 914 C C . GLY A 1 113 ? 6.615 15.046 -16.307 1.00 87.12 113 GLY A C 1
ATOM 915 O O . GLY A 1 113 ? 6.349 15.012 -15.104 1.00 87.12 113 GLY A O 1
ATOM 916 N N . ILE A 1 114 ? 6.214 14.091 -17.150 1.00 86.81 114 ILE A N 1
ATOM 917 C CA . ILE A 1 114 ? 5.419 12.928 -16.734 1.00 86.81 114 ILE A CA 1
ATOM 918 C C . ILE A 1 114 ? 6.219 12.062 -15.750 1.00 86.81 114 ILE A C 1
ATOM 920 O O . ILE A 1 114 ? 5.710 11.679 -14.694 1.00 86.81 114 ILE A O 1
ATOM 924 N N . MET A 1 115 ? 7.490 11.786 -16.056 1.00 89.81 115 MET A N 1
ATOM 925 C CA . MET A 1 115 ? 8.350 10.972 -15.198 1.00 89.81 115 MET A CA 1
ATOM 926 C C . MET A 1 115 ? 8.559 11.596 -13.827 1.00 89.81 115 MET A C 1
ATOM 928 O O . MET A 1 115 ? 8.543 10.870 -12.839 1.00 89.81 115 MET A O 1
ATOM 932 N N . THR A 1 116 ? 8.724 12.917 -13.738 1.00 90.94 116 THR A N 1
ATOM 933 C CA . THR A 1 116 ? 8.902 13.604 -12.454 1.00 90.94 116 THR A CA 1
ATOM 934 C C . THR A 1 116 ? 7.731 13.337 -11.513 1.00 90.94 116 THR A C 1
ATOM 936 O O . THR A 1 116 ? 7.956 13.011 -10.348 1.00 90.94 116 THR A O 1
ATOM 939 N N . VAL A 1 117 ? 6.489 13.394 -12.006 1.00 92.94 117 VAL A N 1
ATOM 940 C CA . VAL A 1 117 ? 5.296 13.110 -11.189 1.00 92.94 117 VAL A CA 1
ATOM 941 C C . VAL A 1 117 ? 5.315 11.670 -10.675 1.00 92.94 117 VAL A C 1
ATOM 943 O O . VAL A 1 117 ? 5.118 11.437 -9.482 1.00 92.94 117 VAL A O 1
ATOM 946 N N . PHE A 1 118 ? 5.613 10.700 -11.543 1.00 94.31 118 PHE A N 1
ATOM 947 C CA . PHE A 1 118 ? 5.649 9.288 -11.154 1.00 94.31 118 PHE A CA 1
ATOM 948 C C . PHE A 1 118 ? 6.847 8.933 -10.267 1.00 94.31 118 PHE A C 1
ATOM 950 O O . PHE A 1 118 ? 6.716 8.092 -9.380 1.00 94.31 118 PHE A O 1
ATOM 957 N N . LEU A 1 119 ? 7.990 9.596 -10.437 1.00 93.31 119 LEU A N 1
ATOM 958 C CA . LEU A 1 119 ? 9.138 9.472 -9.540 1.00 93.31 119 LEU A CA 1
ATOM 959 C C . LEU A 1 119 ? 8.811 10.026 -8.155 1.00 93.31 119 LEU A C 1
ATOM 961 O O . LEU A 1 119 ? 9.090 9.364 -7.159 1.00 93.31 119 LEU A O 1
ATOM 965 N N . LEU A 1 120 ? 8.171 11.194 -8.074 1.00 94.56 120 LEU A N 1
ATOM 966 C CA . LEU A 1 120 ? 7.709 11.750 -6.802 1.00 94.56 120 LEU A CA 1
ATOM 967 C C . LEU A 1 120 ? 6.689 10.826 -6.136 1.00 94.56 120 LEU A C 1
ATOM 969 O O . LEU A 1 120 ? 6.819 10.533 -4.947 1.00 94.56 120 LEU A O 1
ATOM 973 N N . GLN A 1 121 ? 5.726 10.305 -6.900 1.00 94.75 121 GLN A N 1
ATOM 974 C CA . GLN A 1 121 ? 4.773 9.315 -6.404 1.00 94.75 121 GLN A CA 1
ATOM 975 C C . GLN A 1 121 ? 5.488 8.070 -5.863 1.00 94.75 121 GLN A C 1
ATOM 977 O O . GLN A 1 121 ? 5.161 7.619 -4.765 1.00 94.75 121 GLN A O 1
ATOM 982 N N . LEU A 1 122 ? 6.484 7.549 -6.588 1.00 94.75 122 LEU A N 1
ATOM 983 C CA . LEU A 1 122 ? 7.275 6.395 -6.167 1.00 94.75 122 LEU A CA 1
ATOM 984 C C . LEU A 1 122 ? 8.046 6.686 -4.878 1.00 94.75 122 LEU A C 1
ATOM 986 O O . LEU A 1 122 ? 8.027 5.865 -3.964 1.00 94.75 122 LEU A O 1
ATOM 990 N N . ILE A 1 123 ? 8.686 7.851 -4.764 1.00 94.31 123 ILE A N 1
ATOM 991 C CA . ILE A 1 123 ? 9.445 8.253 -3.572 1.00 94.31 123 ILE A CA 1
ATOM 992 C C . ILE A 1 123 ? 8.511 8.378 -2.366 1.00 94.31 123 ILE A C 1
ATOM 994 O O . ILE A 1 123 ? 8.747 7.739 -1.340 1.00 94.31 123 ILE A O 1
ATOM 998 N N . VAL A 1 124 ? 7.421 9.141 -2.491 1.00 93.88 124 VAL A N 1
ATOM 999 C CA . VAL A 1 124 ? 6.442 9.339 -1.410 1.00 93.88 124 VAL A CA 1
ATOM 1000 C C . VAL A 1 124 ? 5.800 8.012 -1.015 1.00 93.88 124 VAL A C 1
ATOM 1002 O O . VAL A 1 124 ? 5.699 7.707 0.177 1.00 93.88 124 VAL A O 1
ATOM 1005 N N . GLY A 1 125 ? 5.418 7.186 -1.992 1.00 93.31 125 GLY A N 1
ATOM 1006 C CA . GLY A 1 125 ? 4.878 5.849 -1.761 1.00 93.31 125 GLY A CA 1
ATOM 1007 C C . GLY A 1 125 ? 5.867 4.963 -1.012 1.00 93.31 125 GLY A C 1
ATOM 1008 O O . GLY A 1 125 ? 5.496 4.313 -0.039 1.00 93.31 125 GLY A O 1
ATOM 1009 N N . THR A 1 126 ? 7.141 4.999 -1.393 1.00 93.38 126 THR A N 1
ATOM 1010 C CA . THR A 1 126 ? 8.206 4.180 -0.800 1.00 93.38 126 THR A CA 1
ATOM 1011 C C . THR A 1 126 ? 8.511 4.586 0.627 1.00 93.38 126 THR A C 1
ATOM 1013 O O . THR A 1 126 ? 8.528 3.726 1.508 1.00 93.38 126 THR A O 1
ATOM 1016 N N . VAL A 1 127 ? 8.683 5.884 0.887 1.00 92.75 127 VAL A N 1
ATOM 1017 C CA . VAL A 1 127 ? 8.880 6.406 2.245 1.00 92.75 127 VAL A CA 1
ATOM 1018 C C . VAL A 1 127 ? 7.681 6.044 3.124 1.00 92.75 127 VAL A C 1
ATOM 1020 O O . VAL A 1 127 ? 7.859 5.487 4.206 1.00 92.75 127 VAL A O 1
ATOM 1023 N N . SER A 1 128 ? 6.457 6.266 2.638 1.00 90.25 128 SER A N 1
ATOM 1024 C CA . SER A 1 128 ? 5.235 5.944 3.386 1.00 90.25 128 SER A CA 1
ATOM 1025 C C . SER A 1 128 ? 5.114 4.441 3.668 1.00 90.25 128 SER A C 1
ATOM 1027 O O . SER A 1 128 ? 4.852 4.021 4.797 1.00 90.25 128 SER A O 1
ATOM 1029 N N . PHE A 1 129 ? 5.328 3.604 2.652 1.00 90.62 129 PHE A N 1
ATOM 1030 C CA . PHE A 1 129 ? 5.146 2.161 2.744 1.00 90.62 129 PHE A CA 1
ATOM 1031 C C . PHE A 1 129 ? 6.228 1.496 3.601 1.00 90.62 129 PHE A C 1
ATOM 1033 O O . PHE A 1 129 ? 5.917 0.794 4.567 1.00 90.62 129 PHE A O 1
ATOM 1040 N N . PHE A 1 130 ? 7.503 1.729 3.281 1.00 87.88 130 PHE A N 1
ATOM 1041 C CA . PHE A 1 130 ? 8.623 1.089 3.970 1.00 87.88 130 PHE A CA 1
ATOM 1042 C C . PHE A 1 130 ? 8.964 1.747 5.311 1.00 87.88 130 PHE A C 1
ATOM 1044 O O . PHE A 1 130 ? 9.477 1.052 6.189 1.00 87.88 130 PHE A O 1
ATOM 1051 N N . GLY A 1 131 ? 8.661 3.037 5.486 1.00 85.56 131 GLY A N 1
ATOM 1052 C CA . GLY A 1 131 ? 8.886 3.767 6.734 1.00 85.56 131 GLY A CA 1
ATOM 1053 C C . GLY A 1 131 ? 7.802 3.525 7.783 1.00 85.56 131 GLY A C 1
ATOM 1054 O O . GLY A 1 131 ? 8.125 3.214 8.926 1.00 85.56 131 GLY A O 1
ATOM 1055 N N . TYR A 1 132 ? 6.521 3.611 7.407 1.00 81.88 132 TYR A N 1
ATOM 1056 C CA . TYR A 1 132 ? 5.411 3.557 8.371 1.00 81.88 132 TYR A CA 1
ATOM 1057 C C . TYR A 1 132 ? 4.642 2.228 8.359 1.00 81.88 132 TYR A C 1
ATOM 1059 O O . TYR A 1 132 ? 4.346 1.649 9.407 1.00 81.88 132 TYR A O 1
ATOM 1067 N N . PHE A 1 133 ? 4.306 1.704 7.178 1.00 80.81 133 PHE A N 1
ATOM 1068 C CA . PHE A 1 133 ? 3.420 0.538 7.080 1.00 80.81 133 PHE A CA 1
ATOM 1069 C C . PHE A 1 133 ? 4.129 -0.816 7.205 1.00 80.81 133 PHE A C 1
ATOM 1071 O O . PHE A 1 133 ? 3.483 -1.815 7.525 1.00 80.81 133 PHE A O 1
ATOM 1078 N N . LYS A 1 134 ? 5.455 -0.858 7.030 1.00 79.06 134 LYS A N 1
ATOM 1079 C CA . LYS A 1 134 ? 6.284 -2.064 7.189 1.00 79.06 134 LYS A CA 1
ATOM 1080 C C . LYS A 1 134 ? 6.125 -2.748 8.555 1.00 79.06 134 LYS A C 1
ATOM 1082 O O . LYS A 1 134 ? 6.121 -3.979 8.630 1.00 79.06 134 LYS A O 1
ATOM 1087 N N . SER A 1 135 ? 6.027 -1.979 9.638 1.00 75.81 135 SER A N 1
ATOM 1088 C CA . SER A 1 135 ? 5.886 -2.507 11.005 1.00 75.81 135 SER A CA 1
ATOM 1089 C C . SER A 1 135 ? 4.460 -2.992 11.292 1.00 75.81 135 SER A C 1
ATOM 1091 O O . SER A 1 135 ? 4.289 -4.003 11.978 1.00 75.81 135 SER A O 1
ATOM 1093 N N . ASN A 1 136 ? 3.467 -2.356 10.664 1.00 76.81 136 ASN A N 1
ATOM 1094 C CA . ASN A 1 136 ? 2.030 -2.514 10.897 1.00 76.81 136 ASN A CA 1
ATOM 1095 C C . ASN A 1 136 ? 1.340 -3.471 9.902 1.00 76.81 136 ASN A C 1
ATOM 1097 O O . ASN A 1 136 ? 0.230 -3.211 9.437 1.00 76.81 136 ASN A O 1
ATOM 1101 N N . LEU A 1 137 ? 1.988 -4.570 9.513 1.00 80.94 137 LEU A N 1
ATOM 1102 C CA . LEU A 1 137 ? 1.383 -5.555 8.607 1.00 80.94 137 LEU A CA 1
ATOM 1103 C C . LEU A 1 137 ? 0.420 -6.481 9.367 1.00 80.94 137 LEU A C 1
ATOM 1105 O O . LEU A 1 137 ? 0.848 -7.167 10.288 1.00 80.94 137 LEU A O 1
ATOM 1109 N N . ASN A 1 138 ? -0.850 -6.511 8.946 1.00 82.12 138 ASN A N 1
ATOM 1110 C CA . ASN A 1 138 ? -1.886 -7.448 9.401 1.00 82.12 138 ASN A CA 1
ATOM 1111 C C . ASN A 1 138 ? -2.180 -8.504 8.307 1.00 82.12 138 ASN A C 1
ATOM 1113 O O . ASN A 1 138 ? -1.660 -8.414 7.190 1.00 82.12 138 ASN A O 1
ATOM 1117 N N . GLN A 1 139 ? -3.034 -9.496 8.587 1.00 80.19 139 GLN A N 1
ATOM 1118 C CA . GLN A 1 139 ? -3.347 -10.552 7.610 1.00 80.19 139 GLN A CA 1
ATOM 1119 C C . GLN A 1 139 ? -3.974 -10.028 6.306 1.00 80.19 139 GLN A C 1
ATOM 1121 O O . GLN A 1 139 ? -3.670 -10.550 5.232 1.00 80.19 139 GLN A O 1
ATOM 1126 N N . GLN A 1 140 ? -4.814 -8.989 6.359 1.00 81.31 140 GLN A N 1
ATOM 1127 C CA . GLN A 1 140 ? -5.408 -8.409 5.151 1.00 81.31 140 GLN A CA 1
ATOM 1128 C C . GLN A 1 140 ? -4.347 -7.706 4.289 1.00 81.31 140 GLN A C 1
ATOM 1130 O O . GLN A 1 140 ? -4.263 -7.946 3.086 1.00 81.31 140 GLN A O 1
ATOM 1135 N N . ARG A 1 141 ? -3.462 -6.916 4.903 1.00 86.25 141 ARG A N 1
ATOM 1136 C CA . ARG A 1 141 ? -2.320 -6.250 4.250 1.00 86.25 141 ARG A CA 1
ATOM 1137 C C . ARG A 1 141 ? -1.347 -7.241 3.627 1.00 86.25 141 ARG A C 1
ATOM 1139 O O . ARG A 1 141 ? -0.829 -6.980 2.545 1.00 86.25 141 ARG A O 1
ATOM 1146 N N . LEU A 1 142 ? -1.143 -8.401 4.253 1.00 86.81 142 LEU A N 1
ATOM 1147 C CA . LEU A 1 142 ? -0.338 -9.482 3.679 1.00 86.81 142 LEU A CA 1
ATOM 1148 C C . LEU A 1 142 ? -0.960 -10.067 2.402 1.00 86.81 142 LEU A C 1
ATOM 1150 O O . LEU A 1 142 ? -0.217 -10.400 1.477 1.00 86.81 142 LEU A O 1
ATOM 1154 N N . LYS A 1 143 ? -2.296 -10.155 2.309 1.00 86.81 143 LYS A N 1
ATOM 1155 C CA . LYS A 1 143 ? -2.975 -10.556 1.062 1.00 86.81 143 LYS A CA 1
ATOM 1156 C C . LYS A 1 143 ? -2.718 -9.541 -0.052 1.00 86.81 143 LYS A C 1
ATOM 1158 O O . LYS A 1 143 ? -2.317 -9.944 -1.142 1.00 86.81 143 LYS A O 1
ATOM 1163 N N . TYR A 1 144 ? -2.853 -8.245 0.240 1.00 87.19 144 TYR A N 1
ATOM 1164 C CA . TYR A 1 144 ? -2.542 -7.182 -0.725 1.00 87.19 144 TYR A CA 1
ATOM 1165 C C . TYR A 1 144 ? -1.069 -7.197 -1.149 1.00 87.19 144 TYR A C 1
ATOM 1167 O O . TYR A 1 144 ? -0.782 -7.105 -2.338 1.00 87.19 144 TYR A O 1
ATOM 1175 N N . LEU A 1 145 ? -0.140 -7.395 -0.209 1.00 90.06 145 LEU A N 1
ATOM 1176 C CA . LEU A 1 145 ? 1.290 -7.504 -0.502 1.00 90.06 145 LEU A CA 1
ATOM 1177 C C . LEU A 1 145 ? 1.588 -8.671 -1.453 1.00 90.06 145 LEU A C 1
ATOM 1179 O O . LEU A 1 145 ? 2.292 -8.492 -2.445 1.00 90.06 145 LEU A O 1
ATOM 1183 N N . ARG A 1 146 ? 1.014 -9.854 -1.190 1.00 90.31 146 ARG A N 1
ATOM 1184 C CA . ARG A 1 146 ? 1.140 -11.023 -2.074 1.00 90.31 146 ARG A CA 1
ATOM 1185 C C . ARG A 1 146 ? 0.598 -10.724 -3.470 1.00 90.31 146 ARG A C 1
ATOM 1187 O O . ARG A 1 146 ? 1.267 -11.033 -4.453 1.00 90.31 146 ARG A O 1
ATOM 1194 N N . GLN A 1 147 ? -0.591 -10.128 -3.554 1.00 89.38 147 GLN A N 1
ATOM 1195 C CA . GLN A 1 147 ? -1.212 -9.788 -4.832 1.00 89.38 147 GLN A CA 1
ATOM 1196 C C . GLN A 1 147 ? -0.368 -8.775 -5.609 1.00 89.38 147 GLN A C 1
ATOM 1198 O O . GLN A 1 147 ? -0.112 -8.986 -6.786 1.00 89.38 147 GLN A O 1
ATOM 1203 N N . GLY A 1 148 ? 0.148 -7.732 -4.957 1.00 89.25 148 GLY A N 1
ATOM 1204 C CA . GLY A 1 148 ? 0.982 -6.743 -5.635 1.00 89.25 148 GLY A CA 1
ATOM 1205 C C . GLY A 1 148 ? 2.345 -7.275 -6.074 1.00 89.25 148 GLY A C 1
ATOM 1206 O O . GLY A 1 148 ? 2.829 -6.852 -7.116 1.00 89.25 148 GLY A O 1
ATOM 1207 N N . ILE A 1 149 ? 2.940 -8.250 -5.371 1.00 91.06 149 ILE A N 1
ATOM 1208 C CA . ILE A 1 149 ? 4.138 -8.950 -5.874 1.00 91.06 149 ILE A CA 1
ATOM 1209 C C . ILE A 1 149 ? 3.823 -9.658 -7.201 1.00 91.06 149 ILE A C 1
ATOM 1211 O O . ILE A 1 149 ? 4.624 -9.583 -8.131 1.00 91.06 149 ILE A O 1
ATOM 1215 N N . LEU A 1 150 ? 2.664 -10.318 -7.309 1.00 90.56 150 LEU A N 1
ATOM 1216 C CA . LEU A 1 150 ? 2.224 -10.942 -8.563 1.00 90.56 150 LEU A CA 1
ATOM 1217 C C . LEU A 1 150 ? 1.965 -9.890 -9.648 1.00 90.56 150 LEU A C 1
ATOM 1219 O O . LEU A 1 150 ? 2.424 -10.059 -10.772 1.00 90.56 150 LEU A O 1
ATOM 1223 N N . THR A 1 151 ? 1.300 -8.782 -9.310 1.00 90.50 151 THR A N 1
ATOM 1224 C CA . THR A 1 151 ? 1.072 -7.673 -10.246 1.00 90.50 151 THR A CA 1
ATOM 1225 C C . THR A 1 151 ? 2.384 -7.086 -10.754 1.00 90.50 151 THR A C 1
ATOM 1227 O O . THR A 1 151 ? 2.525 -6.898 -11.956 1.00 90.50 151 THR A O 1
ATOM 1230 N N . MET A 1 152 ? 3.370 -6.846 -9.881 1.00 89.81 152 MET A N 1
ATOM 1231 C CA . MET A 1 152 ? 4.686 -6.369 -10.311 1.00 89.81 152 MET A CA 1
ATOM 1232 C C . MET A 1 152 ? 5.305 -7.339 -11.313 1.00 89.81 152 MET A C 1
ATOM 1234 O O . MET A 1 152 ? 5.730 -6.902 -12.375 1.00 89.81 152 MET A O 1
ATOM 1238 N N . LEU A 1 153 ? 5.290 -8.647 -11.040 1.00 89.25 153 LEU A N 1
ATOM 1239 C CA . LEU A 1 153 ? 5.819 -9.641 -11.980 1.00 89.25 153 LEU A CA 1
ATOM 1240 C C . LEU A 1 153 ? 5.153 -9.590 -13.361 1.00 89.25 153 LEU A C 1
ATOM 1242 O O . LEU A 1 153 ? 5.815 -9.914 -14.334 1.00 89.25 153 LEU A O 1
ATOM 1246 N N . LEU A 1 154 ? 3.894 -9.162 -13.474 1.00 89.81 154 LEU A N 1
ATOM 1247 C CA . LEU A 1 154 ? 3.263 -8.920 -14.777 1.00 89.81 154 LEU A CA 1
ATOM 1248 C C . LEU A 1 154 ? 3.750 -7.614 -15.417 1.00 89.81 154 LEU A C 1
ATOM 1250 O O . LEU A 1 154 ? 3.989 -7.568 -16.620 1.00 89.81 154 LEU A O 1
ATOM 1254 N N . VAL A 1 155 ? 3.957 -6.565 -14.616 1.00 91.00 155 VAL A N 1
ATOM 1255 C CA . VAL A 1 155 ? 4.462 -5.260 -15.081 1.00 91.00 155 VAL A CA 1
ATOM 1256 C C . VAL A 1 155 ? 5.852 -5.371 -15.717 1.00 91.00 155 VAL A C 1
ATOM 1258 O O . VAL A 1 155 ? 6.158 -4.578 -16.601 1.00 91.00 155 VAL 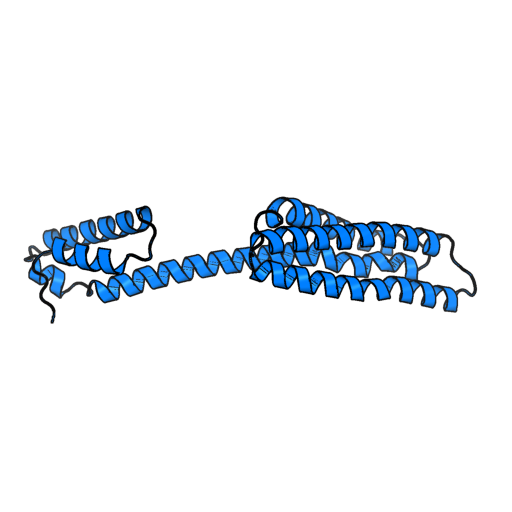A O 1
ATOM 1261 N N . ILE A 1 156 ? 6.670 -6.376 -15.368 1.00 91.75 156 ILE A N 1
ATOM 1262 C CA . ILE A 1 156 ? 7.983 -6.593 -16.009 1.00 91.75 156 ILE A CA 1
ATOM 1263 C C . ILE A 1 156 ? 7.885 -6.897 -17.514 1.00 91.75 156 ILE A C 1
ATOM 1265 O O . ILE A 1 156 ? 8.839 -6.659 -18.251 1.00 91.75 156 ILE A O 1
ATOM 1269 N N . ALA A 1 157 ? 6.740 -7.398 -17.988 1.00 92.50 157 ALA A N 1
ATOM 1270 C CA . ALA A 1 157 ? 6.529 -7.659 -19.408 1.00 92.50 157 ALA A CA 1
ATOM 1271 C C . ALA A 1 157 ? 6.453 -6.358 -20.220 1.00 92.50 157 ALA A C 1
ATOM 1273 O O . ALA A 1 157 ? 6.815 -6.342 -21.393 1.00 92.50 157 ALA A O 1
ATOM 1274 N N . LEU A 1 158 ? 6.028 -5.258 -19.591 1.00 93.69 158 LEU A N 1
ATOM 1275 C CA . LEU A 1 158 ? 5.843 -3.964 -20.238 1.00 93.69 158 LEU A CA 1
ATOM 1276 C C . LEU A 1 158 ? 7.151 -3.364 -20.798 1.00 93.69 158 LEU A C 1
ATOM 1278 O O . LEU A 1 158 ? 7.192 -3.086 -21.995 1.00 93.69 158 LEU A O 1
ATOM 1282 N N . PRO A 1 159 ? 8.236 -3.190 -20.013 1.00 94.19 159 PRO A N 1
ATOM 1283 C CA . PRO A 1 159 ? 9.494 -2.661 -20.542 1.00 94.19 159 PRO A CA 1
ATOM 1284 C C . PRO A 1 159 ? 10.119 -3.577 -21.604 1.00 94.19 159 PRO A C 1
ATOM 1286 O O . PRO A 1 159 ? 10.711 -3.072 -22.553 1.00 94.19 159 PRO A O 1
ATOM 1289 N N . LEU A 1 160 ? 9.952 -4.903 -21.497 1.00 94.81 160 LEU A N 1
ATOM 1290 C CA . LEU A 1 160 ? 10.404 -5.846 -22.529 1.00 94.81 160 LEU A CA 1
ATOM 1291 C C . LEU A 1 160 ? 9.631 -5.665 -23.835 1.00 94.81 160 LEU A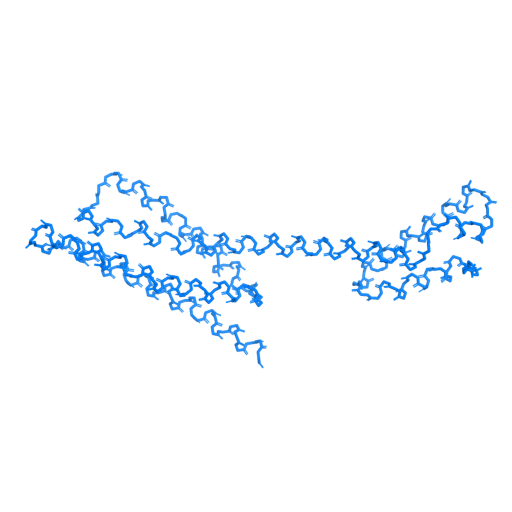 C 1
ATOM 1293 O O . LEU A 1 160 ? 10.234 -5.621 -24.905 1.00 94.81 160 LEU A O 1
ATOM 1297 N N . PHE A 1 161 ? 8.308 -5.529 -23.741 1.00 95.56 161 PHE A N 1
ATOM 1298 C CA . PHE A 1 161 ? 7.454 -5.273 -24.892 1.00 95.56 161 PHE A CA 1
ATOM 1299 C C . PHE A 1 161 ? 7.823 -3.951 -25.575 1.00 95.56 161 PHE A C 1
ATOM 1301 O O . PHE A 1 161 ? 8.020 -3.933 -26.785 1.00 95.56 161 PHE A O 1
ATOM 1308 N N . PHE A 1 162 ? 7.997 -2.865 -24.814 1.00 94.81 162 PHE A N 1
ATOM 1309 C CA . PHE A 1 162 ? 8.417 -1.570 -25.363 1.00 94.81 162 PHE A CA 1
ATOM 1310 C C . PHE A 1 162 ? 9.796 -1.622 -26.016 1.00 94.81 162 PHE A C 1
ATOM 1312 O O . PHE A 1 162 ? 9.988 -1.043 -27.083 1.00 94.81 162 PHE A O 1
ATOM 1319 N N . TYR A 1 163 ? 10.740 -2.340 -25.409 1.00 94.50 163 TYR A N 1
ATOM 1320 C CA . TYR A 1 163 ? 12.073 -2.518 -25.971 1.00 94.50 163 TYR A CA 1
ATOM 1321 C C . TYR A 1 163 ? 12.038 -3.289 -27.298 1.00 94.50 163 TYR A C 1
ATOM 1323 O O . TYR A 1 163 ? 12.623 -2.844 -28.283 1.00 94.50 163 TYR A O 1
ATOM 1331 N N . GLY A 1 164 ? 11.301 -4.404 -27.352 1.00 93.50 164 GLY A N 1
ATOM 1332 C CA . GLY A 1 164 ? 11.129 -5.190 -28.577 1.00 93.50 164 GLY A CA 1
ATOM 1333 C C . GLY A 1 164 ? 10.393 -4.420 -29.674 1.00 93.50 164 GLY A C 1
ATOM 1334 O O . GLY A 1 164 ? 10.823 -4.433 -30.825 1.00 93.50 164 GLY A O 1
ATOM 1335 N N . TRP A 1 165 ? 9.333 -3.691 -29.309 1.00 93.31 165 TRP A N 1
ATOM 1336 C CA . TRP A 1 165 ? 8.605 -2.812 -30.225 1.00 93.31 165 TRP A CA 1
ATOM 1337 C C . TRP A 1 165 ? 9.525 -1.764 -30.852 1.00 93.31 165 TRP A C 1
ATOM 1339 O O . TRP A 1 165 ? 9.471 -1.536 -32.057 1.00 93.31 165 TRP A O 1
ATOM 1349 N N . ARG A 1 166 ? 10.399 -1.151 -30.047 1.00 88.81 166 ARG A N 1
ATOM 1350 C CA . ARG A 1 166 ? 11.322 -0.123 -30.525 1.00 88.81 166 ARG A CA 1
ATOM 1351 C C . ARG A 1 166 ? 12.341 -0.672 -31.519 1.00 88.81 166 ARG A C 1
ATOM 1353 O O . ARG A 1 166 ? 12.541 -0.059 -32.561 1.00 88.81 166 ARG A O 1
ATOM 1360 N N . ILE A 1 167 ? 12.933 -1.831 -31.226 1.00 90.31 167 ILE A N 1
ATOM 1361 C CA . ILE A 1 167 ? 13.862 -2.502 -32.149 1.00 90.31 167 ILE A CA 1
ATOM 1362 C C . ILE A 1 167 ? 13.180 -2.776 -33.495 1.00 90.31 167 ILE A C 1
ATOM 1364 O O . ILE A 1 167 ? 13.790 -2.564 -34.534 1.00 90.31 167 ILE A O 1
ATOM 1368 N N . GLY A 1 168 ? 11.911 -3.197 -33.478 1.00 89.44 168 GLY A N 1
ATOM 1369 C CA . GLY A 1 168 ? 11.147 -3.452 -34.699 1.00 89.44 168 GLY A CA 1
ATOM 1370 C C . GLY A 1 168 ? 10.764 -2.204 -35.504 1.00 89.44 168 GLY A C 1
ATOM 1371 O O . GLY A 1 168 ? 10.404 -2.350 -36.666 1.00 89.44 168 GLY A O 1
ATOM 1372 N N . GLN A 1 169 ? 10.800 -1.002 -34.915 1.00 88.19 169 GLN A N 1
ATOM 1373 C CA . GLN A 1 169 ? 10.551 0.247 -35.649 1.00 88.19 169 GLN A CA 1
ATOM 1374 C C . GLN A 1 169 ? 11.821 0.869 -36.223 1.00 88.19 169 GLN A C 1
ATOM 1376 O O . GLN A 1 169 ? 11.787 1.396 -37.330 1.00 88.19 169 GLN A O 1
ATOM 1381 N N . ASP A 1 170 ? 12.912 0.841 -35.462 1.00 81.06 170 ASP A N 1
ATOM 1382 C CA . ASP A 1 170 ? 14.128 1.570 -35.814 1.00 81.06 170 ASP A CA 1
ATOM 1383 C C . ASP A 1 170 ? 15.137 0.715 -36.600 1.00 81.06 170 ASP A C 1
ATOM 1385 O O . ASP A 1 170 ? 16.102 1.262 -37.119 1.00 81.06 170 ASP A O 1
ATOM 1389 N N . ASP A 1 171 ? 14.973 -0.613 -36.667 1.00 77.00 171 ASP A N 1
ATOM 1390 C CA . ASP A 1 171 ? 15.945 -1.578 -37.225 1.00 77.00 171 ASP A CA 1
ATOM 1391 C C . ASP A 1 171 ? 17.351 -1.533 -36.577 1.00 77.00 171 ASP A C 1
ATOM 1393 O O . ASP A 1 171 ? 18.265 -2.261 -36.975 1.00 77.00 171 ASP A O 1
ATOM 1397 N N . PHE A 1 172 ? 17.539 -0.730 -35.525 1.00 81.94 172 PHE A N 1
ATOM 1398 C CA . PHE A 1 172 ? 18.756 -0.671 -34.721 1.00 81.94 172 PHE A CA 1
ATOM 1399 C C . PHE A 1 172 ? 18.454 -0.670 -33.221 1.00 81.94 172 PHE A C 1
ATOM 1401 O O . PHE A 1 172 ? 17.394 -0.261 -32.743 1.00 81.94 172 PHE A O 1
ATOM 1408 N N . ILE A 1 173 ? 19.435 -1.129 -32.445 1.00 85.19 173 ILE A N 1
ATOM 1409 C CA . ILE A 1 173 ? 19.358 -1.140 -30.986 1.00 85.19 173 ILE A CA 1
ATOM 1410 C C . ILE A 1 173 ? 19.772 0.238 -30.465 1.00 85.19 173 ILE A C 1
ATOM 1412 O O . ILE A 1 173 ? 20.936 0.624 -30.560 1.00 85.19 173 ILE A O 1
ATOM 1416 N N . SER A 1 174 ? 18.827 0.972 -29.873 1.00 88.38 174 SER A N 1
ATOM 1417 C CA . SER A 1 174 ? 19.137 2.235 -29.196 1.00 88.38 174 SER A CA 1
ATOM 1418 C C . SER A 1 174 ? 19.957 1.984 -27.926 1.00 88.38 174 SER A C 1
ATOM 1420 O O . SER A 1 174 ? 19.507 1.317 -26.984 1.00 88.38 174 SER A O 1
ATOM 1422 N N . THR A 1 175 ? 21.156 2.573 -27.864 1.00 91.19 175 THR A N 1
ATOM 1423 C CA . THR A 1 175 ? 22.015 2.563 -26.668 1.00 91.19 175 THR A CA 1
ATOM 1424 C C . THR A 1 175 ? 21.282 3.133 -25.454 1.00 91.19 175 THR A C 1
ATOM 1426 O O . THR A 1 175 ? 21.394 2.588 -24.356 1.00 91.19 175 THR A O 1
ATOM 1429 N N . PHE A 1 176 ? 20.479 4.185 -25.650 1.00 91.44 176 PHE A N 1
ATOM 1430 C CA . PHE A 1 176 ? 19.683 4.791 -24.584 1.00 91.44 176 PHE A CA 1
ATOM 1431 C C . PHE A 1 176 ? 18.659 3.801 -24.021 1.00 91.44 176 PHE A C 1
ATOM 1433 O O . PHE A 1 176 ? 18.675 3.536 -22.818 1.00 91.44 176 PHE A O 1
ATOM 1440 N N . SER A 1 177 ? 17.823 3.198 -24.877 1.00 92.00 177 SER A N 1
ATOM 1441 C CA . SER A 1 177 ? 16.811 2.225 -24.437 1.00 92.00 177 SER A CA 1
ATOM 1442 C C . SER A 1 177 ? 17.443 1.027 -23.733 1.00 92.00 177 SER A C 1
ATOM 1444 O O . SER A 1 177 ? 16.894 0.540 -22.747 1.00 92.00 177 SER A O 1
ATOM 1446 N N . THR A 1 178 ? 18.615 0.583 -24.196 1.00 93.62 178 THR A N 1
ATOM 1447 C CA . THR A 1 178 ? 19.353 -0.541 -23.601 1.00 93.62 178 THR A CA 1
ATOM 1448 C C . THR A 1 178 ? 19.830 -0.214 -22.187 1.00 93.62 178 THR A C 1
ATOM 1450 O O . THR A 1 178 ? 19.543 -0.955 -21.246 1.00 93.62 178 THR A O 1
ATOM 1453 N N . ILE A 1 179 ? 20.523 0.916 -22.011 1.00 95.00 179 ILE A N 1
ATOM 1454 C CA . ILE A 1 179 ? 21.014 1.357 -20.696 1.00 95.00 179 ILE A CA 1
ATOM 1455 C C . ILE A 1 179 ? 19.838 1.599 -19.747 1.00 95.00 179 ILE A C 1
ATOM 1457 O O . ILE A 1 179 ? 19.864 1.156 -18.597 1.00 95.00 179 ILE A O 1
ATOM 1461 N N . TYR A 1 180 ? 18.783 2.256 -20.234 1.00 94.62 180 TYR A N 1
ATOM 1462 C CA . TYR A 1 180 ? 17.594 2.538 -19.440 1.00 94.62 180 TYR A CA 1
ATOM 1463 C C . TYR A 1 180 ? 16.905 1.250 -18.970 1.00 94.62 180 TYR A C 1
ATOM 1465 O O . TYR A 1 180 ? 16.558 1.138 -17.795 1.00 94.62 180 TYR A O 1
ATOM 1473 N N . LEU A 1 181 ? 16.754 0.252 -19.847 1.00 95.50 181 LEU A N 1
ATOM 1474 C CA . LEU A 1 181 ? 16.169 -1.048 -19.510 1.00 95.50 181 LEU A CA 1
ATOM 1475 C C . LEU A 1 181 ? 16.964 -1.766 -18.407 1.00 95.50 181 LEU A C 1
ATOM 1477 O O . LEU A 1 181 ? 16.369 -2.310 -17.474 1.00 95.50 181 LEU A O 1
ATOM 1481 N N . ILE A 1 182 ? 18.299 -1.731 -18.473 1.00 96.19 182 ILE A N 1
ATOM 1482 C CA . ILE A 1 182 ? 19.167 -2.318 -17.441 1.00 96.19 182 ILE A CA 1
ATOM 1483 C C . ILE A 1 182 ? 18.931 -1.632 -16.089 1.00 96.19 182 ILE A C 1
ATOM 1485 O O . ILE A 1 182 ? 18.683 -2.310 -15.090 1.00 96.19 182 ILE A O 1
ATOM 1489 N N . ILE A 1 183 ? 18.956 -0.294 -16.052 1.00 95.56 183 ILE A N 1
ATOM 1490 C CA . ILE A 1 183 ? 18.705 0.481 -14.825 1.00 95.56 183 ILE A CA 1
ATOM 1491 C C . ILE A 1 183 ? 17.306 0.180 -14.276 1.00 95.56 183 ILE A C 1
ATOM 1493 O O . ILE A 1 183 ? 17.148 -0.067 -13.077 1.00 95.56 183 ILE A O 1
ATOM 1497 N N . PHE A 1 184 ? 16.300 0.141 -15.152 1.00 95.25 184 PHE A N 1
ATOM 1498 C CA . PHE A 1 184 ? 14.927 -0.188 -14.793 1.00 95.25 184 PHE A CA 1
ATOM 1499 C C . PHE A 1 184 ? 14.850 -1.557 -14.108 1.00 95.25 184 PHE A C 1
ATOM 1501 O O . PHE A 1 184 ? 14.257 -1.664 -13.034 1.00 95.25 184 PHE A O 1
ATOM 1508 N N . PHE A 1 185 ? 15.488 -2.595 -14.661 1.00 96.25 185 PHE A N 1
ATOM 1509 C CA . PHE A 1 185 ? 15.486 -3.927 -14.050 1.00 96.25 185 PHE A CA 1
ATOM 1510 C C . PHE A 1 185 ? 16.230 -4.003 -12.726 1.00 96.25 185 PHE 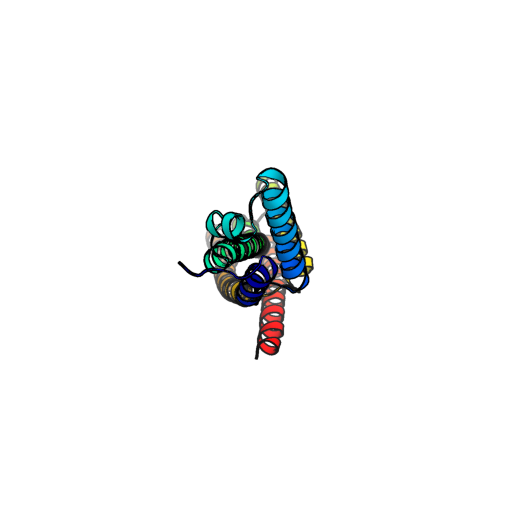A C 1
ATOM 1512 O O . PHE A 1 185 ? 15.774 -4.718 -11.833 1.00 96.25 185 PHE A O 1
ATOM 1519 N N . ILE A 1 186 ? 17.324 -3.259 -12.559 1.00 96.50 186 ILE A N 1
ATOM 1520 C CA . ILE A 1 186 ? 18.029 -3.188 -11.275 1.00 96.50 186 ILE A CA 1
ATOM 1521 C C . ILE A 1 186 ? 17.092 -2.629 -10.197 1.00 96.50 186 ILE A C 1
ATOM 1523 O O . ILE A 1 186 ? 16.897 -3.263 -9.156 1.00 96.50 186 ILE A O 1
ATOM 1527 N N . ILE A 1 187 ? 16.455 -1.483 -10.464 1.00 94.75 187 ILE A N 1
ATOM 1528 C CA . ILE A 1 187 ? 15.523 -0.843 -9.523 1.00 94.75 187 ILE A CA 1
ATOM 1529 C C . ILE A 1 187 ? 14.323 -1.759 -9.262 1.00 94.75 187 ILE A C 1
ATOM 1531 O O . ILE A 1 187 ? 13.968 -2.026 -8.114 1.00 94.75 187 ILE A O 1
ATOM 1535 N N . PHE A 1 188 ? 13.714 -2.291 -10.316 1.00 95.00 188 PHE A N 1
ATOM 1536 C CA . PHE A 1 188 ? 12.554 -3.167 -10.221 1.00 95.00 188 PHE A CA 1
ATOM 1537 C C . PHE A 1 188 ? 12.847 -4.444 -9.410 1.00 95.00 188 PHE A C 1
ATOM 1539 O O . PHE A 1 188 ? 12.069 -4.819 -8.528 1.00 95.00 188 PHE A O 1
ATOM 1546 N N . SER A 1 189 ? 13.999 -5.080 -9.649 1.00 94.69 189 SER A N 1
ATOM 1547 C CA . SER A 1 189 ? 14.455 -6.259 -8.904 1.00 94.69 189 SER A CA 1
ATOM 1548 C C . SER A 1 189 ? 14.631 -5.947 -7.417 1.00 94.69 189 SER A C 1
ATOM 1550 O O . SER A 1 189 ? 14.145 -6.695 -6.562 1.00 94.69 189 SER A O 1
ATOM 1552 N N . PHE A 1 190 ? 15.230 -4.796 -7.094 1.00 94.31 190 PHE A N 1
ATOM 1553 C CA . PHE A 1 190 ? 15.377 -4.339 -5.714 1.00 94.31 190 PHE A CA 1
ATOM 1554 C C . PHE A 1 190 ? 14.021 -4.183 -5.004 1.00 94.31 190 PHE A C 1
ATOM 1556 O O . PHE A 1 190 ? 13.866 -4.629 -3.861 1.00 94.31 190 PHE A O 1
ATOM 1563 N N . TYR A 1 191 ? 13.012 -3.621 -5.679 1.00 93.50 191 TYR A N 1
ATOM 1564 C CA . TYR A 1 191 ? 11.661 -3.499 -5.119 1.00 93.50 191 TYR A CA 1
ATOM 1565 C C . TYR A 1 191 ? 10.994 -4.855 -4.898 1.00 93.50 191 TYR A C 1
ATOM 1567 O O . TYR A 1 191 ? 10.513 -5.118 -3.793 1.00 93.50 191 TYR A O 1
ATOM 1575 N N . ILE A 1 192 ? 11.003 -5.747 -5.894 1.00 93.19 192 ILE A N 1
ATOM 1576 C CA . ILE A 1 192 ? 10.436 -7.095 -5.733 1.00 93.19 192 ILE A CA 1
ATOM 1577 C C . ILE A 1 192 ? 11.116 -7.836 -4.584 1.00 93.19 192 ILE A C 1
ATOM 1579 O O . ILE A 1 192 ? 10.435 -8.462 -3.766 1.00 93.19 192 ILE A O 1
ATOM 1583 N N . MET A 1 193 ? 12.446 -7.771 -4.503 1.00 93.12 193 MET A N 1
ATOM 1584 C CA . MET A 1 193 ? 13.196 -8.431 -3.442 1.00 93.12 193 MET A CA 1
ATOM 1585 C C . MET A 1 193 ? 12.810 -7.867 -2.071 1.00 93.12 193 MET A C 1
ATOM 1587 O O . MET A 1 193 ? 12.513 -8.636 -1.155 1.00 93.12 193 MET A O 1
ATOM 1591 N N . SER A 1 194 ? 12.712 -6.543 -1.951 1.00 92.06 194 SER A N 1
ATOM 1592 C CA . SER A 1 194 ? 12.291 -5.866 -0.722 1.00 92.06 194 SER A CA 1
ATOM 1593 C C . SER A 1 194 ? 10.887 -6.292 -0.283 1.00 92.06 194 SER A C 1
ATOM 1595 O O . SER A 1 194 ? 10.694 -6.684 0.869 1.00 92.06 194 SER A O 1
ATOM 1597 N N . LEU A 1 195 ? 9.911 -6.310 -1.197 1.00 91.25 195 LEU A N 1
ATOM 1598 C CA . LEU A 1 195 ? 8.547 -6.761 -0.897 1.00 91.25 195 LEU A CA 1
ATOM 1599 C C . LEU A 1 195 ? 8.502 -8.247 -0.506 1.00 91.25 195 LEU A C 1
ATOM 1601 O O . LEU A 1 195 ? 7.807 -8.614 0.443 1.00 91.25 195 LEU A O 1
ATOM 1605 N N . ARG A 1 196 ? 9.278 -9.108 -1.180 1.00 90.38 196 ARG A N 1
ATOM 1606 C CA . ARG A 1 196 ? 9.380 -10.539 -0.845 1.00 90.38 196 ARG A CA 1
ATOM 1607 C C . ARG A 1 196 ? 9.982 -10.770 0.538 1.00 90.38 196 ARG A C 1
ATOM 1609 O O . ARG A 1 196 ? 9.474 -11.612 1.276 1.00 90.38 196 ARG A O 1
ATOM 1616 N N . ILE A 1 197 ? 11.036 -10.036 0.900 1.00 89.69 197 ILE A N 1
ATOM 1617 C CA . ILE A 1 197 ? 11.654 -10.117 2.231 1.00 89.69 197 ILE A CA 1
ATOM 1618 C C . ILE A 1 197 ? 10.641 -9.709 3.303 1.00 89.69 197 ILE A C 1
ATOM 1620 O O . ILE A 1 197 ? 10.490 -10.415 4.301 1.00 89.69 197 ILE A O 1
ATOM 1624 N N . LEU A 1 198 ? 9.904 -8.614 3.084 1.00 88.00 198 LEU A N 1
ATOM 1625 C CA . LEU A 1 198 ? 8.851 -8.177 4.004 1.00 88.00 198 LEU A CA 1
ATOM 1626 C C . LEU A 1 198 ? 7.755 -9.228 4.179 1.00 88.00 198 LEU A C 1
ATOM 1628 O O . LEU A 1 198 ? 7.373 -9.533 5.310 1.00 88.00 198 LEU A O 1
ATOM 1632 N N . TYR A 1 199 ? 7.287 -9.803 3.072 1.00 87.50 199 TYR A N 1
ATOM 1633 C CA . TYR A 1 199 ? 6.263 -10.841 3.080 1.00 87.50 199 TYR A CA 1
ATOM 1634 C C . TYR A 1 199 ? 6.720 -12.079 3.867 1.00 87.50 199 TYR A C 1
ATOM 1636 O O . TYR A 1 199 ? 6.034 -12.507 4.796 1.00 87.50 199 TYR A O 1
ATOM 1644 N N . LYS A 1 200 ? 7.917 -12.605 3.567 1.00 85.25 200 LYS A N 1
ATOM 1645 C CA . LYS A 1 200 ? 8.476 -13.786 4.247 1.00 85.25 200 LYS A CA 1
ATOM 1646 C C . LYS A 1 200 ? 8.690 -13.551 5.742 1.00 85.25 200 LYS A C 1
ATOM 1648 O O . LYS A 1 200 ? 8.284 -14.382 6.549 1.00 85.25 200 LYS A O 1
ATOM 1653 N N . ARG A 1 201 ? 9.277 -12.410 6.124 1.00 82.62 201 ARG A N 1
ATOM 1654 C CA . ARG A 1 201 ? 9.583 -12.100 7.531 1.00 82.62 201 ARG A CA 1
ATOM 1655 C C . ARG A 1 201 ? 8.328 -12.059 8.399 1.00 82.62 201 ARG A C 1
ATOM 1657 O O . ARG A 1 201 ? 8.387 -12.443 9.559 1.00 82.62 201 ARG A O 1
ATOM 1664 N N . LYS A 1 202 ? 7.199 -11.577 7.877 1.00 78.12 202 LYS A N 1
ATOM 1665 C CA . LYS A 1 202 ? 5.962 -11.483 8.663 1.00 78.12 202 LYS A CA 1
ATOM 1666 C C . LYS A 1 202 ? 5.178 -12.789 8.704 1.00 78.12 202 LYS A C 1
ATOM 1668 O O . LYS A 1 202 ? 4.628 -13.077 9.754 1.00 78.12 202 LYS A O 1
ATOM 1673 N N . ILE A 1 203 ? 5.180 -13.603 7.647 1.00 72.81 203 ILE A N 1
ATOM 1674 C CA . ILE A 1 203 ? 4.526 -14.926 7.681 1.00 72.81 203 ILE A CA 1
ATOM 1675 C C . ILE A 1 203 ? 5.133 -15.828 8.754 1.00 72.81 203 ILE A C 1
ATOM 1677 O O . ILE A 1 203 ? 4.382 -16.449 9.491 1.00 72.81 203 ILE A O 1
ATOM 1681 N N . ILE A 1 204 ? 6.462 -15.834 8.889 1.00 65.06 204 ILE A N 1
ATOM 1682 C CA . ILE A 1 204 ? 7.168 -16.617 9.918 1.00 65.06 204 ILE A CA 1
ATOM 1683 C C . ILE A 1 204 ? 6.814 -16.159 11.345 1.00 65.06 204 ILE A C 1
ATOM 1685 O O . ILE A 1 204 ? 6.992 -16.913 12.280 1.00 65.06 204 ILE A O 1
ATOM 1689 N N . ASN A 1 205 ? 6.315 -14.932 11.537 1.00 59.44 205 ASN A N 1
ATOM 1690 C CA . ASN A 1 205 ? 5.888 -14.452 12.858 1.00 59.44 205 ASN A CA 1
ATOM 1691 C C . ASN A 1 205 ? 4.398 -14.711 13.146 1.00 59.44 205 ASN A C 1
ATOM 1693 O O . ASN A 1 205 ? 3.939 -14.420 14.246 1.00 59.44 205 ASN A O 1
ATOM 1697 N N . TYR A 1 206 ? 3.625 -15.162 12.153 1.00 56.84 206 TYR A N 1
ATOM 1698 C CA . TYR A 1 206 ? 2.195 -15.462 12.297 1.00 56.84 206 TYR A CA 1
ATOM 1699 C C . TYR A 1 206 ? 1.906 -16.965 12.447 1.00 56.84 206 TYR A C 1
ATOM 1701 O O . TYR A 1 206 ? 0.762 -17.312 12.737 1.00 56.84 206 TYR A O 1
ATOM 1709 N N . TYR A 1 207 ? 2.914 -17.817 12.244 1.00 46.81 207 TYR A N 1
ATOM 1710 C CA . TYR A 1 207 ? 2.901 -19.269 12.435 1.00 46.81 207 TYR A CA 1
ATOM 1711 C C . TYR A 1 207 ? 4.013 -19.647 13.405 1.00 46.81 207 TYR A C 1
ATOM 1713 O O . TYR A 1 207 ? 3.790 -20.580 14.201 1.00 46.81 207 TYR A O 1
#

Nearest PDB structures (foldseek):
  5ux2-assembly2_B  TM=3.479E-01  e=2.479E+00  Synechococcus sp. RS9917
  5k53-assembly1_A  TM=2.749E-01  e=4.655E+00  Oscillatoria sp.
  3lg7-assembly1_C  TM=2.937E-01  e=8.329E+00  synthetic construct

Foldseek 3Di:
DDFQPAPVSQLVLLLVLLVVDDPVVSVVVSVVVSVVLVVVCVVVVDDRRVSQVPDDRSNVVSVVVVVVVVVVVVVVVVVVVVLQLQLLCLQQVLLQLLLVCLLVLDDDPVSVVVNVVSVVSNVSSCCCNVVPCLVVDDPVSLVVLVVSLVVLVVSLVNSVVSNVVNCVVPVDRRPSSVVSNVVSCVVSVVVSVVSVVSSVVVVVVVD

Organism: NCBI:txid2743001

pLDDT: mean 87.13, std 9.03, range [46.81, 96.5]

Secondary structure (DSSP, 8-state):
-PPPSSHHHHHHHHHHHTTTS-HHHHHHHHHHHHHHHHHHHHHHT--HHHHHHHSPPHHHHHHHHHHHHHHHHHHHHHHHHHHHHHHHHHHHGGGTGGGHHHHHSS--HHHHHHHHHHHHHHHHHHIIIIIIITT---HHHHHHHHHHHHHHHHHTHHHHHHHHHHHHHHSS--HHHHHHHHHHHHHHHHHHHHHHHHHHHHHTTT-

Solvent-accessible surface area (backbone atoms only — not comparable to full-atom values): 11324 Å² total; per-residue (Å²): 130,90,81,58,90,40,69,66,58,43,50,52,53,22,52,63,65,38,60,88,48,56,72,65,62,43,51,50,55,53,47,55,52,50,54,50,53,51,51,49,28,68,73,63,79,41,57,63,58,58,48,58,68,76,43,79,54,43,68,60,51,28,50,53,52,50,51,49,53,51,49,54,52,49,53,56,50,53,53,52,52,50,54,48,49,52,24,50,45,29,50,56,58,31,61,60,69,66,31,48,47,32,49,68,50,52,88,47,75,72,56,48,58,54,44,52,56,34,50,50,39,28,52,54,11,40,51,47,32,66,68,59,46,61,84,69,67,49,75,69,56,49,52,53,51,55,50,46,55,55,51,49,65,57,54,60,52,52,47,54,49,27,41,54,52,35,35,73,72,65,79,49,83,51,67,56,25,52,55,49,51,52,54,49,51,54,57,52,49,53,50,54,50,52,54,49,51,56,53,53,62,50,54,67,73,76,108

Sequence (207 aa):
MKEYASIETYLDILKYHLHPLPEEEKKQQINEIRDHLYEIKDKSDSSEKKTLQSFVSPEKLADDILNEHYKAKKHSLDAHDTKFKLAFVSVIAPFGPLALPILHGEFNASIAGIMTVFLLQLIVGTVSFFGYFKSNLNQQRLKYLRQGILTMLLVIALPLFFYGWRIGQDDFISTFSTIYLIIFFIIFSFYIMSLRILYKRKIINYY

Radius of gyration: 29.67 Å; Cα contacts (8 Å, |Δi|>4): 151; chains: 1; bounding box: 62×37×81 Å